Protein AF-K2CPA7-F1 (afdb_monomer_lite)

Radius of gyration: 29.97 Å; chains: 1; bounding box: 72×37×106 Å

Secondary structure (DSSP, 8-state):
--HHHHHHHHHHHHHHHHHHHHHHHHHHHHHHHHHHHTT----SHHHHHHHHS--HHHHHHHHHHHHHHHHHHHHHHHHTT-HHHHHHHHHHHHHHHHHHHHHHHHS--GGGGG-TTHHHHHHHHHHHHHHHHHHHHTT--TTHHHHHHHHHHHHHHHHHHHTT-HHHHHHHHHHHHHHHTS--SS-HHHHHHHHHHS-HHHHHHHTTGGG-HHHHHHHHHHHHHH--

pLDDT: mean 72.41, std 16.1, range [41.72, 94.88]

Sequence (228 aa):
MLRSDFFKAGIILMIIGEALLVRIRCVFAALLLLAYSHTAFSCDSSMLELLTGSSSQESVTAKLLVISSKMQVTAATAQAFNHAAAEKMHHEAMESWLYVASQITSSPPGMAADDPDFHSVIVQISRELGNIRQQIARRELDNVHDRLEMCVTRMSLLAAMINGHQRMIDFLQLELVVLNLRPVTRLFEPVRESIIASDFLSMLAGAGLQKFQPAKERVNSLKKFFVV

Structure (mmCIF, N/CA/C/O backbone):
data_AF-K2CPA7-F1
#
_entry.id   AF-K2CPA7-F1
#
loop_
_atom_site.group_PDB
_atom_site.id
_atom_site.type_symbol
_atom_site.label_atom_id
_atom_site.label_alt_id
_atom_site.label_comp_id
_atom_site.label_asym_id
_atom_site.label_entity_id
_atom_site.label_seq_id
_atom_site.pdbx_PDB_ins_code
_atom_site.Cartn_x
_atom_site.Cartn_y
_atom_site.Cartn_z
_atom_site.occupancy
_atom_site.B_iso_or_equiv
_atom_site.auth_seq_id
_atom_site.auth_comp_id
_atom_site.auth_asym_id
_atom_site.auth_atom_id
_atom_site.pdbx_PDB_model_num
ATOM 1 N N . MET A 1 1 ? -54.385 -0.109 75.397 1.00 50.78 1 MET A N 1
ATOM 2 C CA . MET A 1 1 ? -53.006 -0.648 75.383 1.00 50.78 1 MET A CA 1
ATOM 3 C C . MET A 1 1 ? -52.509 -1.021 73.969 1.00 50.78 1 MET A C 1
ATOM 5 O O . MET A 1 1 ? -51.535 -1.736 73.867 1.00 50.78 1 MET A O 1
ATOM 9 N N . LEU A 1 2 ? -53.111 -0.499 72.882 1.00 49.12 2 LEU A N 1
ATOM 10 C CA . LEU A 1 2 ? -52.788 -0.845 71.475 1.00 49.12 2 LEU A CA 1
ATOM 11 C C . LEU A 1 2 ? -52.002 0.244 70.711 1.00 49.12 2 LEU A C 1
ATOM 13 O O . LEU A 1 2 ? -51.659 0.069 69.550 1.00 49.12 2 LEU A O 1
ATOM 17 N N . ARG A 1 3 ? -51.728 1.397 71.337 1.00 51.03 3 ARG A N 1
ATOM 18 C CA . ARG A 1 3 ? -51.137 2.573 70.665 1.00 51.03 3 ARG A CA 1
ATOM 19 C C . ARG A 1 3 ? -49.600 2.591 70.687 1.00 51.03 3 ARG A C 1
ATOM 21 O O . ARG A 1 3 ? -48.997 3.333 69.924 1.00 51.03 3 ARG A O 1
ATOM 28 N N . SER A 1 4 ? -48.974 1.785 71.551 1.00 52.81 4 SER A N 1
ATOM 29 C CA . SER A 1 4 ? -47.512 1.739 71.718 1.00 52.81 4 SER A CA 1
ATOM 30 C C . SER A 1 4 ? -46.821 0.859 70.670 1.00 52.81 4 SER A C 1
ATOM 32 O O . SER A 1 4 ? -45.716 1.186 70.239 1.00 52.81 4 SER A O 1
ATOM 34 N N . ASP A 1 5 ? -47.486 -0.201 70.206 1.00 49.84 5 ASP A N 1
ATOM 35 C CA . ASP A 1 5 ? -46.875 -1.185 69.305 1.00 49.84 5 ASP A CA 1
ATOM 36 C C . ASP A 1 5 ? -46.819 -0.699 67.849 1.00 49.84 5 ASP A C 1
ATOM 38 O O . ASP A 1 5 ? -45.830 -0.935 67.156 1.00 49.84 5 ASP A O 1
ATOM 42 N N . PHE A 1 6 ? -47.801 0.096 67.407 1.00 51.88 6 PHE A N 1
ATOM 43 C CA . PHE A 1 6 ? -47.778 0.729 66.080 1.00 51.88 6 PHE A CA 1
ATOM 44 C C . PHE A 1 6 ? -46.660 1.768 65.932 1.00 51.88 6 PHE A C 1
ATOM 46 O O . PHE A 1 6 ? -46.065 1.891 64.863 1.00 51.88 6 PHE A O 1
ATOM 53 N N . PHE A 1 7 ? -46.329 2.490 67.007 1.00 54.56 7 PHE A N 1
ATOM 54 C CA . PHE A 1 7 ? -45.249 3.478 66.980 1.00 54.56 7 PHE A CA 1
ATOM 55 C C . PHE A 1 7 ? -43.871 2.804 66.911 1.00 54.56 7 PHE A C 1
ATOM 57 O O . PHE A 1 7 ? -42.998 3.240 66.162 1.00 54.56 7 PHE A O 1
ATOM 64 N N . LYS A 1 8 ? -43.695 1.678 67.620 1.00 55.72 8 LYS A N 1
ATOM 65 C CA . LYS A 1 8 ? -42.477 0.858 67.534 1.00 55.72 8 LYS A CA 1
ATOM 66 C C . LYS A 1 8 ? -42.301 0.229 66.149 1.00 55.72 8 LYS A C 1
ATOM 68 O O . LYS A 1 8 ? -41.192 0.244 65.624 1.00 55.72 8 LYS A O 1
ATOM 73 N N . ALA A 1 9 ? -43.380 -0.257 65.530 1.00 56.97 9 ALA A N 1
ATOM 74 C CA . ALA A 1 9 ? -43.333 -0.822 64.180 1.00 56.97 9 ALA A CA 1
ATOM 75 C C . ALA A 1 9 ? -42.946 0.220 63.109 1.00 56.97 9 ALA A C 1
ATOM 77 O O . ALA A 1 9 ? -42.159 -0.086 62.213 1.00 56.97 9 ALA A O 1
ATOM 78 N N . GLY A 1 10 ? -43.432 1.463 63.230 1.00 54.53 10 GLY A N 1
ATOM 79 C CA . GLY A 1 10 ? -43.103 2.553 62.301 1.00 54.53 10 GLY A CA 1
ATOM 80 C C . GLY A 1 10 ? -41.631 2.981 62.340 1.00 54.53 10 GLY A C 1
ATOM 81 O O . GLY A 1 10 ? -41.023 3.188 61.292 1.00 54.53 10 GLY A O 1
ATOM 82 N N . ILE A 1 11 ? -41.028 3.044 63.532 1.00 59.97 11 ILE A N 1
ATOM 83 C CA . ILE A 1 11 ? -39.605 3.395 63.692 1.00 59.97 11 ILE A CA 1
ATOM 84 C C . ILE A 1 11 ? -38.700 2.298 63.114 1.00 59.97 11 ILE A C 1
ATOM 86 O O . ILE A 1 11 ? -37.713 2.601 62.445 1.00 59.97 11 ILE A O 1
ATOM 90 N N . ILE A 1 12 ? -39.055 1.024 63.311 1.00 59.22 12 ILE A N 1
ATOM 91 C CA . ILE A 1 12 ? -38.294 -0.109 62.767 1.00 59.22 12 ILE A CA 1
ATOM 92 C C . ILE A 1 12 ? -38.324 -0.101 61.231 1.00 59.22 12 ILE A C 1
ATOM 94 O O . ILE A 1 12 ? -37.281 -0.289 60.605 1.00 59.22 12 ILE A O 1
ATOM 98 N N . LEU A 1 13 ? -39.476 0.187 60.611 1.00 55.12 13 LEU A N 1
ATOM 99 C CA . LEU A 1 13 ? -39.577 0.299 59.149 1.00 55.12 13 LEU A CA 1
ATOM 100 C C . LEU A 1 13 ? -38.728 1.450 58.583 1.00 55.12 13 LEU A C 1
ATOM 102 O O . LEU A 1 13 ? -38.116 1.293 57.527 1.00 55.12 13 LEU A O 1
ATOM 106 N N . MET A 1 14 ? -38.657 2.581 59.292 1.00 55.47 14 MET A N 1
ATOM 107 C CA . MET A 1 14 ? -37.871 3.742 58.864 1.00 55.47 14 MET A CA 1
ATOM 108 C C . MET A 1 14 ? -36.360 3.456 58.906 1.00 55.47 14 MET A C 1
ATOM 110 O O . MET A 1 14 ? -35.648 3.757 57.950 1.00 55.47 14 MET A O 1
ATOM 114 N N . ILE A 1 15 ? -35.885 2.783 59.961 1.00 61.44 15 ILE A N 1
ATOM 115 C CA . ILE A 1 15 ? -34.471 2.392 60.112 1.00 61.44 15 ILE A CA 1
ATOM 116 C C . ILE A 1 15 ? -34.063 1.355 59.050 1.00 61.44 15 ILE A C 1
ATOM 118 O O . ILE A 1 15 ? -32.970 1.434 58.486 1.00 61.44 15 ILE A O 1
ATOM 122 N N . ILE A 1 16 ? -34.947 0.400 58.733 1.00 63.38 16 ILE A N 1
ATOM 123 C CA . ILE A 1 16 ? -34.700 -0.598 57.679 1.00 63.38 16 ILE A CA 1
ATOM 124 C C . ILE A 1 16 ? -34.629 0.073 56.296 1.00 63.38 16 ILE A C 1
ATOM 126 O O . ILE A 1 16 ? -33.775 -0.292 55.485 1.00 63.38 16 ILE A O 1
ATOM 130 N N . GLY A 1 17 ? -35.474 1.079 56.040 1.00 61.62 17 GLY A N 1
ATOM 131 C CA . GLY A 1 17 ? -35.475 1.841 54.788 1.00 61.62 17 GLY A CA 1
ATOM 132 C C . GLY A 1 17 ? -34.169 2.602 54.534 1.00 61.62 17 GLY A C 1
ATOM 133 O O . GLY A 1 17 ? -33.614 2.521 53.435 1.00 61.62 17 GLY A O 1
ATOM 134 N N . GLU A 1 18 ? -33.626 3.283 55.547 1.00 63.47 18 GLU A N 1
ATOM 135 C CA . GLU A 1 18 ? -32.356 4.013 55.407 1.00 63.47 18 GLU A CA 1
ATOM 136 C C . GLU A 1 18 ? -31.154 3.078 55.232 1.00 63.47 18 GLU A C 1
ATOM 138 O O . GLU A 1 18 ? -30.298 3.317 54.375 1.00 63.47 18 GLU A O 1
ATOM 143 N N . ALA A 1 19 ? -31.115 1.962 55.967 1.00 65.50 19 ALA A N 1
ATOM 144 C CA . ALA A 1 19 ? -30.055 0.965 55.823 1.00 65.50 19 ALA A CA 1
ATOM 145 C C . ALA A 1 19 ? -30.034 0.330 54.418 1.00 65.50 19 ALA A C 1
ATOM 147 O O . ALA A 1 19 ? -28.959 0.045 53.878 1.00 65.50 19 ALA A O 1
ATOM 148 N N . LEU A 1 20 ? -31.206 0.137 53.801 1.00 66.69 20 LEU A N 1
ATOM 149 C CA . LEU A 1 20 ? -31.328 -0.376 52.435 1.00 66.69 20 LEU A CA 1
ATOM 150 C C . LEU A 1 20 ? -30.810 0.640 51.401 1.00 66.69 20 LEU A C 1
ATOM 152 O O . LEU A 1 20 ? -30.046 0.275 50.507 1.00 66.69 20 LEU A O 1
ATOM 156 N N . LEU A 1 21 ? -31.164 1.920 51.556 1.00 67.69 21 LEU A N 1
ATOM 157 C CA . LEU A 1 21 ? -30.726 3.002 50.664 1.00 67.69 21 LEU A CA 1
ATOM 158 C C . LEU A 1 21 ? -29.205 3.211 50.692 1.00 67.69 21 LEU A C 1
ATOM 160 O O . LEU A 1 21 ? -28.594 3.423 49.642 1.00 67.69 21 LEU A O 1
ATOM 164 N N . VAL A 1 22 ? -28.576 3.103 51.867 1.00 71.50 22 VAL A N 1
ATOM 165 C CA . VAL A 1 22 ? -27.111 3.195 52.003 1.00 71.50 22 VAL A CA 1
ATOM 166 C C . VAL A 1 22 ? -26.421 2.035 51.283 1.00 71.50 22 VAL A C 1
ATOM 168 O O . VAL A 1 22 ? -25.472 2.260 50.533 1.00 71.50 22 VAL A O 1
ATOM 171 N N . ARG A 1 23 ? -26.929 0.804 51.429 1.00 72.69 23 ARG A N 1
ATOM 172 C CA . ARG A 1 23 ? -26.365 -0.371 50.741 1.00 72.69 23 ARG A CA 1
ATOM 173 C C . ARG A 1 23 ? -26.465 -0.254 49.222 1.00 72.69 23 ARG A C 1
ATOM 175 O O . ARG A 1 23 ? -25.488 -0.546 48.539 1.00 72.69 23 ARG A O 1
ATOM 182 N N . ILE A 1 24 ? -27.593 0.230 48.698 1.00 73.44 24 ILE A N 1
ATOM 183 C CA . ILE A 1 24 ? -27.774 0.454 47.254 1.00 73.44 24 ILE A CA 1
ATOM 184 C C . ILE A 1 24 ? -26.775 1.500 46.740 1.00 73.44 24 ILE A C 1
ATOM 186 O O . ILE A 1 24 ? -26.134 1.277 45.715 1.00 73.44 24 ILE A O 1
ATOM 190 N N . ARG A 1 25 ? -26.574 2.605 47.472 1.00 72.12 25 ARG A N 1
ATOM 191 C CA . ARG A 1 25 ? -25.585 3.637 47.114 1.00 72.12 25 ARG A CA 1
ATOM 192 C C . ARG A 1 25 ? -24.152 3.106 47.121 1.00 72.12 25 ARG A C 1
ATOM 194 O O . ARG A 1 25 ? -23.403 3.408 46.197 1.00 72.12 25 ARG A O 1
ATOM 201 N N . CYS A 1 26 ? -23.780 2.293 48.109 1.00 74.12 26 CYS A N 1
ATOM 202 C CA . CYS A 1 26 ? -22.453 1.677 48.167 1.00 74.12 26 CYS A CA 1
ATOM 203 C C . CYS A 1 26 ? -22.220 0.693 47.014 1.00 74.12 26 CYS A C 1
ATOM 205 O O . CYS A 1 26 ? -21.149 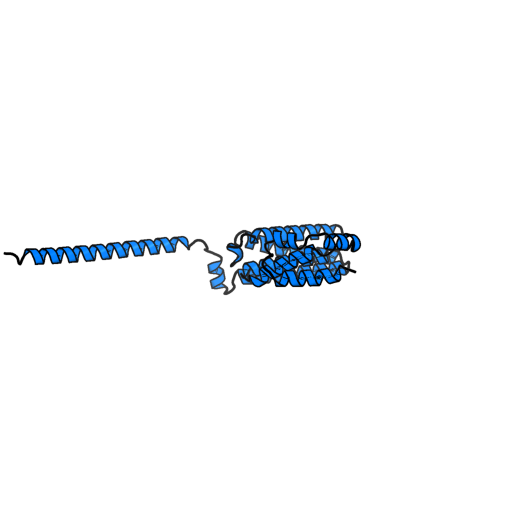0.710 46.414 1.00 74.12 26 CYS A O 1
ATOM 207 N N . VAL A 1 27 ? -23.219 -0.125 46.667 1.00 74.25 27 VAL A N 1
ATOM 208 C CA . VAL A 1 27 ? -23.130 -1.060 45.533 1.00 74.25 27 VAL A CA 1
ATOM 209 C C . VAL A 1 27 ? -23.019 -0.302 44.210 1.00 74.25 27 VAL A C 1
ATOM 211 O O . VAL A 1 27 ? -22.190 -0.653 43.376 1.00 74.25 27 VAL A O 1
ATOM 214 N N . PHE A 1 28 ? -23.787 0.776 44.035 1.00 71.69 28 PHE A N 1
ATOM 215 C CA . PHE A 1 28 ? -23.721 1.606 42.832 1.00 71.69 28 PHE A CA 1
ATOM 216 C C . PHE A 1 28 ? -22.374 2.338 42.706 1.00 71.69 28 PHE A C 1
ATOM 218 O O . PHE A 1 28 ? -21.787 2.369 41.628 1.00 71.69 28 PHE A O 1
ATOM 225 N N . ALA A 1 29 ? -21.835 2.859 43.814 1.00 72.25 29 ALA A N 1
ATOM 226 C CA . ALA A 1 29 ? -20.507 3.472 43.846 1.00 72.25 29 ALA A CA 1
ATOM 227 C C . ALA A 1 29 ? -19.388 2.455 43.553 1.00 72.25 29 ALA A C 1
ATOM 229 O O . ALA A 1 29 ? -18.463 2.761 42.803 1.00 72.25 29 ALA A O 1
ATOM 230 N N . ALA A 1 30 ? -19.490 1.233 44.086 1.00 69.00 30 ALA A N 1
ATOM 231 C CA . ALA A 1 30 ? -18.542 0.157 43.800 1.00 69.00 30 ALA A CA 1
ATOM 232 C C . ALA A 1 30 ? -18.605 -0.294 42.329 1.00 69.00 30 ALA A C 1
ATOM 234 O O . ALA A 1 30 ? -17.564 -0.489 41.706 1.00 69.00 30 ALA A O 1
ATOM 235 N N . LEU A 1 31 ? -19.806 -0.392 41.748 1.00 65.88 31 LEU A N 1
ATOM 236 C CA . LEU A 1 31 ? -19.998 -0.698 40.326 1.00 65.88 31 LEU A CA 1
ATOM 237 C C . LEU A 1 31 ? -19.423 0.394 39.414 1.00 65.88 31 LEU A C 1
ATOM 239 O O . LEU A 1 31 ? -18.792 0.068 38.414 1.00 65.88 31 LEU A O 1
ATOM 243 N N . LEU A 1 32 ? -19.576 1.673 39.774 1.00 62.41 32 LEU A N 1
ATOM 244 C CA . LEU A 1 32 ? -18.970 2.787 39.035 1.00 62.41 32 LEU A CA 1
ATOM 245 C C . LEU A 1 32 ? -17.435 2.750 39.086 1.00 62.41 32 LEU A C 1
ATOM 247 O O . LEU A 1 32 ? -16.787 2.971 38.065 1.00 62.41 32 LEU A O 1
ATOM 251 N N . LEU A 1 33 ? -16.849 2.426 40.243 1.00 62.75 33 LEU A N 1
ATOM 252 C CA . LEU A 1 33 ? -15.393 2.309 40.399 1.00 62.75 33 LEU A CA 1
ATOM 253 C C . LEU A 1 33 ? -14.812 1.118 39.618 1.00 62.75 33 LEU A C 1
ATOM 255 O O . LEU A 1 33 ? -13.734 1.236 39.033 1.00 62.75 33 LEU A O 1
ATOM 259 N N . LEU A 1 34 ? -15.535 -0.005 39.565 1.00 60.41 34 LEU A N 1
ATOM 260 C CA . LEU A 1 34 ? -15.153 -1.178 38.769 1.00 60.41 34 LEU A CA 1
ATOM 261 C C . LEU A 1 34 ? -15.313 -0.934 37.260 1.00 60.41 34 LEU A C 1
ATOM 263 O O . LEU A 1 34 ? -14.474 -1.368 36.476 1.00 60.41 34 LEU A O 1
ATOM 267 N N . ALA A 1 35 ? -16.337 -0.186 36.839 1.00 57.12 35 ALA A N 1
ATOM 268 C CA . ALA A 1 35 ? -16.507 0.193 35.436 1.00 57.12 35 ALA A CA 1
ATOM 269 C C . ALA A 1 35 ? -15.391 1.136 34.947 1.00 57.12 35 ALA A C 1
ATOM 271 O O . ALA A 1 35 ? -14.939 1.015 33.812 1.00 57.12 35 ALA A O 1
ATOM 272 N N . TYR A 1 36 ? -14.905 2.035 35.811 1.00 53.62 36 TYR A N 1
ATOM 273 C CA . TYR A 1 36 ? -13.852 2.998 35.467 1.00 53.62 36 TYR A CA 1
ATOM 274 C C . TYR A 1 36 ? -12.446 2.376 35.398 1.00 53.62 36 TYR A C 1
ATOM 276 O O . TYR A 1 36 ? -11.560 2.889 34.719 1.00 53.62 36 TYR A O 1
ATOM 284 N N . SER A 1 37 ? -12.218 1.256 36.090 1.00 52.19 37 SER A N 1
ATOM 285 C CA . SER A 1 37 ? -10.906 0.590 36.110 1.00 52.19 37 SER A CA 1
ATOM 286 C C . SER A 1 37 ? -10.640 -0.266 34.866 1.00 52.19 37 SER A C 1
ATOM 288 O O . SER A 1 37 ? -9.484 -0.572 34.580 1.00 52.19 37 SER A O 1
ATOM 290 N N . HIS A 1 38 ? -11.667 -0.577 34.069 1.00 50.19 38 HIS A N 1
ATOM 291 C CA . HIS A 1 38 ? -11.509 -1.294 32.800 1.00 50.19 38 HIS A CA 1
ATOM 292 C C . HIS A 1 38 ? -11.146 -0.401 31.601 1.00 50.19 38 HIS A C 1
ATOM 294 O O . HIS A 1 38 ? -10.849 -0.930 30.534 1.00 50.19 38 HIS A O 1
ATOM 300 N N . THR A 1 39 ? -11.098 0.928 31.757 1.00 48.69 39 THR A N 1
ATOM 301 C CA . THR A 1 39 ? -10.782 1.868 30.660 1.00 48.69 39 THR A CA 1
ATOM 302 C C . THR A 1 39 ? -9.376 2.481 30.726 1.00 48.69 39 THR A C 1
ATOM 304 O O . THR A 1 39 ? -9.057 3.353 29.925 1.00 48.69 39 THR A O 1
ATOM 307 N N . ALA A 1 40 ? -8.510 2.050 31.649 1.00 43.38 40 ALA A N 1
ATOM 308 C CA . ALA A 1 40 ? -7.213 2.693 31.905 1.00 43.38 40 ALA A CA 1
ATOM 309 C C . ALA A 1 40 ? -5.991 1.919 31.362 1.00 43.38 40 ALA A C 1
ATOM 311 O O . ALA A 1 40 ? -4.978 1.794 32.047 1.00 43.38 40 ALA A O 1
ATOM 312 N N . PHE A 1 41 ? -6.065 1.414 30.127 1.00 42.03 41 PHE A N 1
ATOM 313 C CA . PHE A 1 41 ? -4.910 0.843 29.414 1.00 42.03 41 PHE A CA 1
ATOM 314 C C . PHE A 1 41 ? -4.726 1.522 28.043 1.00 42.03 41 PHE A C 1
ATOM 316 O O . PHE A 1 41 ? -4.986 0.942 26.998 1.00 42.03 41 PHE A O 1
ATOM 323 N N . SER A 1 42 ? -4.318 2.796 28.052 1.00 41.72 42 SER A N 1
ATOM 324 C CA . SER A 1 42 ? -3.821 3.536 26.875 1.00 41.72 42 SER A CA 1
ATOM 325 C C . SER A 1 42 ? -3.121 4.817 27.355 1.00 41.72 42 SER A C 1
ATOM 327 O O . SER A 1 42 ? -3.692 5.906 27.352 1.00 41.72 42 SER A O 1
ATOM 329 N N . CYS A 1 43 ? -1.904 4.676 27.886 1.00 46.59 43 CYS A N 1
ATOM 330 C CA . CYS A 1 43 ? -1.269 5.710 28.717 1.00 46.59 43 CYS A CA 1
ATOM 331 C C . CYS A 1 43 ? -0.090 6.453 28.064 1.00 46.59 43 CYS A C 1
ATOM 333 O O . CYS A 1 43 ? 0.760 6.957 28.785 1.00 46.59 43 CYS A O 1
ATOM 335 N N . ASP A 1 44 ? -0.030 6.576 26.735 1.00 52.88 44 ASP A N 1
ATOM 336 C CA . ASP A 1 44 ? 0.993 7.439 26.108 1.00 52.88 44 ASP A CA 1
ATOM 337 C C . ASP A 1 44 ? 0.469 8.160 24.857 1.00 52.88 44 ASP A C 1
ATOM 339 O O . ASP A 1 44 ? 0.494 9.386 24.762 1.00 52.88 44 ASP A O 1
ATOM 343 N N . SER A 1 45 ? -0.154 7.414 23.942 1.00 48.53 45 SER A N 1
ATOM 344 C CA . SER A 1 45 ? -0.664 7.947 22.672 1.00 48.53 45 SER A CA 1
ATOM 345 C C . SER A 1 45 ? -1.766 8.994 22.869 1.00 48.53 45 SER A C 1
ATOM 347 O O . SER A 1 45 ? -1.685 10.077 22.303 1.00 48.53 45 SER A O 1
ATOM 349 N N . SER A 1 46 ? -2.738 8.721 23.744 1.00 52.50 46 SER A N 1
ATOM 350 C CA . SER A 1 46 ? -3.862 9.629 24.027 1.00 52.50 46 SER A CA 1
ATOM 351 C C . SER A 1 46 ? -3.419 10.944 24.685 1.00 52.50 46 SER A C 1
ATOM 353 O O . SER A 1 46 ? -4.015 11.994 24.457 1.00 52.50 46 SER A O 1
ATOM 355 N N . MET A 1 47 ? -2.365 10.903 25.510 1.00 47.22 47 MET A N 1
ATOM 356 C CA . MET A 1 47 ? -1.823 12.096 26.168 1.00 47.22 47 MET A CA 1
ATOM 357 C C . MET A 1 47 ? -1.050 12.969 25.175 1.00 47.22 47 MET A C 1
ATOM 359 O O . MET A 1 47 ? -1.196 14.188 25.190 1.00 47.22 47 MET A O 1
ATOM 363 N N . LEU A 1 48 ? -0.273 12.352 24.281 1.00 49.84 48 LEU A N 1
ATOM 364 C CA . LEU A 1 48 ? 0.407 13.053 23.193 1.00 49.84 48 LEU A CA 1
ATOM 365 C C . LEU A 1 48 ? -0.584 13.705 22.222 1.00 49.84 48 LEU A C 1
ATOM 367 O O . LEU A 1 48 ? -0.407 14.876 21.910 1.00 49.84 48 LEU A O 1
ATOM 371 N N . GLU A 1 49 ? -1.650 13.008 21.821 1.00 58.53 49 GLU A N 1
ATOM 372 C CA . GLU A 1 49 ? -2.701 13.562 20.949 1.00 58.53 49 GLU A CA 1
ATOM 373 C C . GLU A 1 49 ? -3.381 14.799 21.558 1.00 58.53 49 GLU A C 1
ATOM 375 O O . GLU A 1 49 ? -3.614 15.793 20.868 1.00 58.53 49 GLU A O 1
ATOM 380 N N . LEU A 1 50 ? -3.648 14.774 22.870 1.00 48.31 50 LEU A N 1
ATOM 381 C CA . LEU A 1 50 ? -4.185 15.922 23.609 1.00 48.31 50 LEU A CA 1
ATOM 382 C C . LEU A 1 50 ? -3.212 17.110 23.653 1.00 48.31 50 LEU A C 1
ATOM 384 O O . LEU A 1 50 ? -3.650 18.259 23.615 1.00 48.31 50 LEU A O 1
ATOM 388 N N . LEU A 1 51 ? -1.906 16.849 23.745 1.00 43.06 51 LEU A N 1
ATOM 389 C CA . LEU A 1 51 ? -0.871 17.884 23.836 1.00 43.06 51 LEU A CA 1
ATOM 390 C C . LEU A 1 51 ? -0.509 18.491 22.476 1.00 43.06 51 LEU A C 1
ATOM 392 O O . LEU A 1 51 ? -0.161 19.670 22.411 1.00 43.06 51 LEU A O 1
ATOM 396 N N . THR A 1 52 ? -0.570 17.709 21.398 1.00 56.88 52 THR A N 1
ATOM 397 C CA . THR A 1 52 ? -0.217 18.164 20.044 1.00 56.88 52 THR A CA 1
ATOM 398 C C .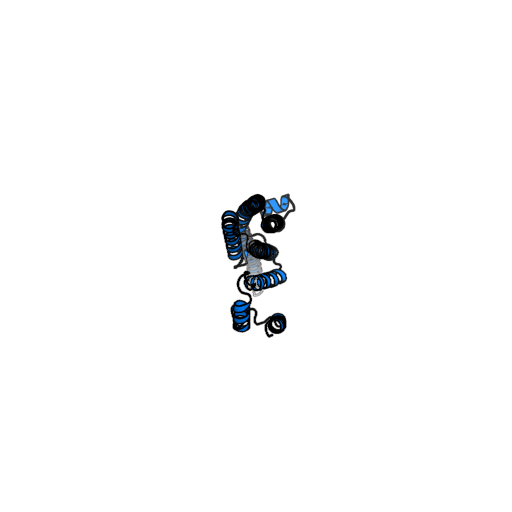 THR A 1 52 ? -1.422 18.632 19.236 1.00 56.88 52 THR A C 1
ATOM 400 O O . THR A 1 52 ? -1.237 19.305 18.222 1.00 56.88 52 THR A O 1
ATOM 403 N N . GLY A 1 53 ? -2.643 18.274 19.648 1.00 51.69 53 GLY A N 1
ATOM 404 C CA . GLY A 1 53 ? -3.867 18.535 18.890 1.00 51.69 53 GLY A CA 1
ATOM 405 C C . GLY A 1 53 ? -3.953 17.752 17.575 1.00 51.69 53 GLY A C 1
ATOM 406 O O . GLY A 1 53 ? -4.823 18.040 16.759 1.00 51.69 53 GLY A O 1
ATOM 407 N N . SER A 1 54 ? -3.055 16.786 17.355 1.00 60.81 54 SER A N 1
ATOM 408 C CA . SER A 1 54 ? -3.011 15.941 16.162 1.00 60.81 54 SER A CA 1
ATOM 409 C C . SER A 1 54 ? -3.357 14.507 16.534 1.00 60.81 54 SER A C 1
ATOM 411 O O . SER A 1 54 ? -2.757 13.931 17.439 1.00 60.81 54 SER A O 1
ATOM 413 N N . SER A 1 55 ? -4.324 13.916 15.831 1.00 73.69 55 SER A N 1
ATOM 414 C CA . SER A 1 55 ? -4.682 12.514 16.056 1.00 73.69 55 SER A CA 1
ATOM 415 C C . SER A 1 55 ? -3.645 11.576 15.425 1.00 73.69 55 SER A C 1
ATOM 417 O O . SER A 1 55 ? -3.073 11.866 14.365 1.00 73.69 55 SER A O 1
ATOM 419 N N . SER A 1 56 ? -3.419 10.408 16.033 1.00 74.88 56 SER A N 1
ATOM 420 C CA . SER A 1 56 ? -2.601 9.338 15.439 1.00 74.88 56 SER A CA 1
ATOM 421 C C . SER A 1 56 ? -3.118 8.920 14.058 1.00 74.88 56 SER A C 1
ATOM 423 O O . SER A 1 56 ? -2.320 8.644 13.160 1.00 74.88 56 SER A O 1
ATOM 425 N N . GLN A 1 57 ? -4.439 8.958 13.858 1.00 80.06 57 GLN A N 1
ATOM 426 C CA . GLN A 1 57 ? -5.109 8.692 12.581 1.00 80.06 57 GLN A CA 1
ATOM 427 C C . GLN A 1 57 ? -4.648 9.653 11.477 1.00 80.06 57 GLN A C 1
ATOM 429 O O . GLN A 1 57 ? -4.263 9.218 10.386 1.00 80.06 57 GLN A O 1
ATOM 434 N N . GLU A 1 58 ? -4.651 10.956 11.761 1.00 79.00 58 GLU A N 1
ATOM 435 C CA . GLU A 1 58 ? -4.260 11.998 10.810 1.00 79.00 58 GLU A CA 1
ATOM 436 C C . GLU A 1 58 ? -2.768 11.899 10.464 1.00 79.00 58 GLU A C 1
ATOM 438 O O . GLU A 1 58 ? -2.393 11.928 9.289 1.00 79.00 58 GLU A O 1
ATOM 443 N N . SER A 1 59 ? -1.918 11.666 11.472 1.00 82.88 59 SER A N 1
ATOM 444 C CA . SER A 1 59 ? -0.476 11.466 11.273 1.00 82.88 59 SER A CA 1
ATOM 445 C C . SER A 1 59 ? -0.173 10.264 10.373 1.00 82.88 59 SER A C 1
ATOM 447 O O . SER A 1 59 ? 0.642 10.359 9.451 1.00 82.88 59 SER A O 1
ATOM 449 N N . VAL A 1 60 ? -0.829 9.126 10.615 1.00 83.56 60 VAL A N 1
ATOM 450 C CA . VAL A 1 60 ? -0.639 7.913 9.809 1.00 83.56 60 VAL A CA 1
ATOM 451 C C . VAL A 1 60 ? -1.163 8.117 8.390 1.00 83.56 60 VAL A C 1
ATOM 453 O O . VAL A 1 60 ? -0.456 7.792 7.436 1.00 83.56 60 VAL A O 1
ATOM 456 N N . THR A 1 61 ? -2.343 8.718 8.229 1.00 81.50 61 THR A N 1
ATOM 457 C CA . THR A 1 61 ? -2.930 8.993 6.908 1.00 81.50 61 THR A CA 1
ATOM 458 C C . THR A 1 61 ? -2.023 9.902 6.070 1.00 81.50 61 THR A C 1
ATOM 460 O O . THR A 1 61 ? -1.769 9.613 4.898 1.00 81.50 61 THR A O 1
ATOM 463 N N . ALA A 1 62 ? -1.445 10.947 6.673 1.00 83.31 62 ALA A N 1
ATOM 464 C CA . ALA A 1 62 ? -0.484 11.822 6.000 1.00 83.31 62 ALA A CA 1
ATOM 465 C C . ALA A 1 62 ? 0.782 11.067 5.552 1.00 83.31 62 ALA A C 1
ATOM 467 O O . ALA A 1 62 ? 1.252 11.246 4.425 1.00 83.31 62 ALA A O 1
ATOM 468 N N . LYS A 1 63 ? 1.318 10.173 6.394 1.00 86.56 63 LYS A N 1
ATOM 469 C CA . LYS A 1 63 ? 2.475 9.336 6.030 1.00 86.56 63 LYS A CA 1
ATOM 470 C C . LYS A 1 63 ? 2.144 8.372 4.884 1.00 86.56 63 LYS A C 1
ATOM 472 O O . LYS A 1 63 ? 2.954 8.235 3.969 1.00 86.56 63 LYS A O 1
ATOM 477 N N . LEU A 1 64 ? 0.961 7.749 4.889 1.00 84.44 64 LEU A N 1
ATOM 478 C CA . LEU A 1 64 ? 0.505 6.874 3.798 1.00 84.44 64 LEU A CA 1
ATOM 479 C C . LEU A 1 64 ? 0.406 7.623 2.462 1.00 84.44 64 LEU A C 1
ATOM 481 O O . LEU A 1 64 ? 0.796 7.081 1.424 1.00 84.44 64 LEU A O 1
ATOM 485 N N . LEU A 1 65 ? -0.042 8.881 2.481 1.00 82.12 65 LEU A N 1
ATOM 486 C CA . LEU A 1 65 ? -0.077 9.729 1.289 1.00 82.12 65 LEU A CA 1
ATOM 487 C C . LEU A 1 65 ? 1.330 10.009 0.741 1.00 82.12 65 LEU A C 1
ATOM 489 O O . LEU A 1 65 ? 1.557 9.884 -0.462 1.00 82.12 65 LEU A O 1
ATOM 493 N N . VAL A 1 66 ? 2.291 10.333 1.613 1.00 82.94 66 VAL A N 1
ATOM 494 C CA . VAL A 1 66 ? 3.694 10.551 1.211 1.00 82.94 66 VAL A CA 1
ATOM 495 C C . VAL A 1 66 ? 4.288 9.291 0.580 1.00 82.94 66 VAL A C 1
ATOM 497 O O . VAL A 1 66 ? 4.927 9.374 -0.470 1.00 82.94 66 VAL A O 1
ATOM 500 N N . ILE A 1 67 ? 4.054 8.119 1.178 1.00 84.25 67 ILE A N 1
ATOM 501 C CA . ILE A 1 67 ? 4.524 6.838 0.628 1.00 84.25 67 ILE A CA 1
ATOM 502 C C . ILE A 1 67 ? 3.895 6.586 -0.748 1.00 84.25 67 ILE A C 1
ATOM 504 O O . ILE A 1 67 ? 4.603 6.245 -1.696 1.00 84.25 67 ILE A O 1
ATOM 508 N N . SER A 1 68 ? 2.588 6.823 -0.881 1.00 79.94 68 SER A N 1
ATOM 509 C CA . SER A 1 68 ? 1.860 6.671 -2.147 1.00 79.94 68 SER A CA 1
ATOM 510 C C . SER A 1 68 ? 2.404 7.592 -3.240 1.00 79.94 68 SER A C 1
ATOM 512 O O . SER A 1 68 ? 2.626 7.149 -4.365 1.00 79.94 68 SER A O 1
ATOM 514 N N . SER A 1 69 ? 2.711 8.847 -2.903 1.00 77.50 69 SER A N 1
ATOM 515 C CA . SER A 1 69 ? 3.336 9.793 -3.832 1.00 77.50 69 SER A CA 1
ATOM 516 C C . SER A 1 69 ? 4.719 9.316 -4.292 1.00 77.50 69 SER A C 1
ATOM 518 O O . SER A 1 69 ? 5.008 9.329 -5.489 1.00 77.50 69 SER A O 1
ATOM 520 N N . LYS A 1 70 ? 5.557 8.800 -3.381 1.00 81.88 70 LYS A N 1
ATOM 521 C CA . LYS A 1 70 ? 6.858 8.217 -3.755 1.00 81.88 70 LYS A CA 1
ATOM 522 C C . LYS A 1 70 ? 6.701 7.015 -4.689 1.00 81.88 70 LYS A C 1
ATOM 524 O O . LYS A 1 70 ? 7.435 6.922 -5.667 1.00 81.88 70 LYS A O 1
ATOM 529 N N . MET A 1 71 ? 5.723 6.140 -4.444 1.00 82.75 71 MET A N 1
ATOM 530 C CA . MET A 1 71 ? 5.420 5.006 -5.328 1.00 82.75 71 MET A CA 1
ATOM 531 C C . MET A 1 71 ? 4.972 5.446 -6.728 1.00 82.75 71 MET A C 1
ATOM 533 O O . MET A 1 71 ? 5.374 4.834 -7.716 1.00 82.75 71 MET A O 1
ATOM 537 N N . GLN A 1 72 ? 4.203 6.530 -6.844 1.00 79.75 72 GLN A N 1
ATOM 538 C CA . GLN A 1 72 ? 3.842 7.102 -8.146 1.00 79.75 72 GLN A CA 1
ATOM 539 C C . GLN A 1 72 ? 5.074 7.629 -8.897 1.00 79.75 72 GLN A C 1
ATOM 541 O O . GLN A 1 72 ? 5.212 7.399 -10.099 1.00 79.75 72 GLN A O 1
ATOM 546 N N . VAL A 1 73 ? 6.016 8.271 -8.195 1.00 78.31 73 VAL A N 1
ATOM 547 C CA . VAL A 1 73 ? 7.291 8.702 -8.795 1.00 78.31 73 VAL A CA 1
ATOM 548 C C . VAL A 1 73 ? 8.143 7.497 -9.213 1.00 78.31 73 VAL A C 1
ATOM 550 O O . VAL A 1 73 ? 8.738 7.516 -10.293 1.00 78.31 73 VAL A O 1
ATOM 553 N N . THR A 1 74 ? 8.167 6.420 -8.421 1.00 76.12 74 THR A N 1
ATOM 554 C CA . THR A 1 74 ? 8.789 5.145 -8.817 1.00 76.12 74 THR A CA 1
ATOM 555 C C . THR A 1 74 ? 8.190 4.626 -10.122 1.00 76.12 74 THR A C 1
ATOM 557 O O . THR A 1 74 ? 8.931 4.256 -11.029 1.00 76.12 74 THR A O 1
ATOM 560 N N . ALA A 1 75 ? 6.862 4.641 -10.256 1.00 74.44 75 ALA A N 1
ATOM 561 C CA . ALA A 1 75 ? 6.187 4.172 -11.462 1.00 74.44 75 ALA A CA 1
ATOM 562 C C . ALA A 1 75 ? 6.560 5.022 -12.691 1.00 74.44 75 ALA A C 1
ATOM 564 O O . ALA A 1 75 ? 6.926 4.472 -13.730 1.00 74.44 75 ALA A O 1
ATOM 565 N N . ALA A 1 76 ? 6.553 6.352 -12.553 1.00 76.56 76 ALA A N 1
ATOM 566 C CA . ALA A 1 76 ? 6.922 7.273 -13.629 1.00 76.56 76 ALA A CA 1
ATOM 567 C C . ALA A 1 76 ? 8.393 7.118 -14.059 1.00 76.56 76 ALA A C 1
ATOM 569 O O . ALA A 1 76 ? 8.709 7.091 -15.248 1.00 76.56 76 ALA A O 1
ATOM 570 N N . THR A 1 77 ? 9.307 6.975 -13.097 1.00 76.31 77 THR A N 1
ATOM 571 C CA . THR A 1 77 ? 10.740 6.783 -13.381 1.00 76.31 77 THR A CA 1
ATOM 572 C C . THR A 1 77 ? 11.038 5.405 -13.974 1.00 76.31 77 THR A C 1
ATOM 574 O O . THR A 1 77 ? 11.884 5.306 -14.865 1.00 76.31 77 THR A O 1
ATOM 577 N N . ALA A 1 78 ? 10.310 4.363 -13.559 1.00 75.38 78 ALA A N 1
ATOM 578 C CA . ALA A 1 78 ? 10.380 3.036 -14.166 1.00 75.38 78 ALA A CA 1
ATOM 579 C C . ALA A 1 78 ? 9.878 3.048 -15.621 1.00 75.38 78 ALA A C 1
ATOM 581 O O . ALA A 1 78 ? 10.549 2.512 -16.501 1.00 75.38 78 ALA A O 1
ATOM 582 N N . GLN A 1 79 ? 8.758 3.719 -15.907 1.00 79.81 79 GLN A N 1
ATOM 583 C CA . GLN A 1 79 ? 8.255 3.892 -17.279 1.00 79.81 79 GLN A CA 1
ATOM 584 C C . GLN A 1 79 ? 9.222 4.680 -18.171 1.00 79.81 79 GLN A C 1
ATOM 586 O O . GLN A 1 79 ? 9.329 4.404 -19.363 1.00 79.81 79 GLN A O 1
ATOM 591 N N . ALA A 1 80 ? 9.967 5.626 -17.596 1.00 80.25 80 ALA A N 1
ATOM 592 C CA . ALA A 1 80 ? 11.033 6.349 -18.285 1.00 80.25 80 ALA A CA 1
ATOM 593 C C . ALA A 1 80 ? 12.343 5.540 -18.426 1.00 80.25 80 ALA A C 1
ATOM 595 O O . ALA A 1 80 ? 13.363 6.106 -18.817 1.00 80.25 80 ALA A O 1
ATOM 596 N N . PHE A 1 81 ? 12.344 4.244 -18.078 1.00 78.38 81 PHE A N 1
ATOM 597 C CA . PHE A 1 81 ? 13.512 3.349 -18.078 1.00 78.38 81 PHE A CA 1
ATOM 598 C C . PHE A 1 81 ? 14.695 3.853 -17.229 1.00 78.38 81 PHE A C 1
ATOM 600 O O . PHE A 1 81 ? 15.843 3.435 -17.404 1.00 78.38 81 PHE A O 1
ATOM 607 N N . ASN A 1 82 ? 14.431 4.732 -16.259 1.00 82.62 82 ASN A N 1
ATOM 608 C CA . ASN A 1 82 ? 15.440 5.235 -15.336 1.00 82.62 82 ASN A CA 1
ATOM 609 C C . ASN A 1 82 ? 15.523 4.329 -14.101 1.00 82.62 82 ASN A C 1
ATOM 611 O O . ASN A 1 82 ? 15.005 4.644 -13.029 1.00 82.62 82 ASN A O 1
ATOM 615 N N . HIS A 1 83 ? 16.186 3.185 -14.270 1.00 83.50 83 HIS A N 1
ATOM 616 C CA . HIS A 1 83 ? 16.282 2.139 -13.248 1.00 83.50 83 HIS A CA 1
ATOM 617 C C . HIS A 1 83 ? 16.867 2.634 -11.921 1.00 83.50 83 HIS A C 1
ATOM 619 O O . HIS A 1 83 ? 16.333 2.312 -10.866 1.00 83.50 83 HIS A O 1
ATOM 625 N N . ALA A 1 84 ? 17.935 3.437 -11.963 1.00 86.19 84 ALA A N 1
ATOM 626 C CA . ALA A 1 84 ? 18.593 3.928 -10.753 1.00 86.19 84 ALA A CA 1
ATOM 627 C C . ALA A 1 84 ? 17.685 4.880 -9.957 1.00 86.19 84 ALA A C 1
ATOM 629 O O . ALA A 1 84 ? 17.631 4.810 -8.729 1.00 86.19 84 ALA A O 1
ATOM 630 N N . ALA A 1 85 ? 16.940 5.748 -10.651 1.00 85.62 85 ALA A N 1
ATOM 631 C CA . ALA A 1 85 ? 15.966 6.617 -10.000 1.00 85.62 85 ALA A CA 1
ATOM 632 C C . ALA A 1 85 ? 14.781 5.817 -9.440 1.00 85.62 85 ALA A C 1
ATOM 634 O O . ALA A 1 85 ? 14.389 6.051 -8.299 1.00 85.62 85 ALA A O 1
ATOM 635 N N . ALA A 1 86 ? 14.257 4.847 -10.197 1.00 84.88 86 ALA A N 1
ATOM 636 C CA . ALA A 1 86 ? 13.168 3.985 -9.741 1.00 84.88 86 ALA A CA 1
ATOM 637 C C . ALA A 1 86 ? 13.568 3.168 -8.501 1.00 84.88 86 ALA A C 1
ATOM 639 O O . ALA A 1 86 ? 12.817 3.110 -7.530 1.00 84.88 86 ALA A O 1
ATOM 640 N N . GLU A 1 87 ? 14.771 2.591 -8.490 1.00 89.62 87 GLU A N 1
ATOM 641 C CA . GLU A 1 87 ? 15.302 1.852 -7.341 1.00 89.62 87 GLU A CA 1
ATOM 642 C C . GLU A 1 87 ? 15.441 2.745 -6.108 1.00 89.62 87 GLU A C 1
ATOM 644 O O . GLU A 1 87 ? 14.966 2.381 -5.031 1.00 89.62 87 GLU A O 1
ATOM 649 N N . LYS A 1 88 ? 16.021 3.941 -6.274 1.00 91.62 88 LYS A N 1
ATOM 650 C CA . LYS A 1 88 ? 16.159 4.915 -5.188 1.00 91.62 88 LYS A CA 1
ATOM 651 C C . LYS A 1 88 ? 14.797 5.305 -4.606 1.00 91.62 88 LYS A C 1
ATOM 653 O O . LYS A 1 88 ? 14.604 5.223 -3.396 1.00 91.62 88 LYS A O 1
ATOM 658 N N . MET A 1 89 ? 13.847 5.698 -5.454 1.00 88.69 89 MET A N 1
ATOM 659 C CA . MET A 1 89 ? 12.523 6.142 -5.001 1.00 88.69 89 MET A CA 1
ATOM 660 C C . MET A 1 89 ? 11.734 5.010 -4.338 1.00 88.69 89 MET A C 1
ATOM 662 O O . MET A 1 89 ? 11.091 5.224 -3.307 1.00 88.69 89 MET A O 1
ATOM 666 N N . HIS A 1 90 ? 11.826 3.787 -4.873 1.00 92.38 90 HIS A N 1
ATOM 667 C CA . HIS A 1 90 ? 11.196 2.615 -4.265 1.00 92.38 90 HIS A CA 1
ATOM 668 C C . HIS A 1 90 ? 11.802 2.280 -2.903 1.00 92.38 90 HIS A C 1
ATOM 670 O O . HIS A 1 90 ? 11.074 1.953 -1.968 1.00 92.38 90 HIS A O 1
ATOM 676 N N . HIS A 1 91 ? 13.124 2.398 -2.766 1.00 93.44 91 HIS A N 1
ATOM 677 C CA . HIS A 1 91 ? 13.809 2.199 -1.493 1.00 93.44 91 HIS A CA 1
ATOM 678 C C . HIS A 1 91 ? 13.311 3.180 -0.423 1.00 93.44 91 HIS A C 1
ATOM 680 O O . HIS A 1 91 ? 12.904 2.755 0.657 1.00 93.44 91 HIS A O 1
ATOM 686 N N . GLU A 1 92 ? 13.234 4.472 -0.751 1.00 92.38 92 GLU A N 1
ATOM 687 C CA . GLU A 1 92 ? 12.718 5.495 0.167 1.00 92.38 92 GLU A CA 1
ATOM 688 C C . GLU A 1 92 ? 11.246 5.262 0.557 1.00 92.38 92 GLU A C 1
ATOM 690 O O . GLU A 1 92 ? 10.840 5.546 1.692 1.00 92.38 92 GLU A O 1
ATOM 695 N N . ALA A 1 93 ? 10.427 4.760 -0.376 1.00 90.00 93 ALA A N 1
ATOM 696 C CA . ALA A 1 93 ? 9.045 4.376 -0.097 1.00 90.00 93 ALA A CA 1
ATOM 697 C C . ALA A 1 93 ? 8.980 3.186 0.876 1.00 90.00 93 ALA A C 1
ATOM 699 O O . ALA A 1 93 ? 8.197 3.216 1.826 1.00 90.00 93 ALA A O 1
ATOM 700 N N . MET A 1 94 ? 9.836 2.174 0.692 1.00 93.88 94 MET A N 1
ATOM 701 C CA . MET A 1 94 ? 9.917 1.010 1.580 1.00 93.88 94 MET A CA 1
ATOM 702 C C . MET A 1 94 ? 10.376 1.368 2.995 1.00 93.88 94 MET A C 1
ATOM 704 O O . MET A 1 94 ? 9.789 0.870 3.952 1.00 93.88 94 MET A O 1
ATOM 708 N N . GLU A 1 95 ? 11.388 2.224 3.153 1.00 92.62 95 GLU A N 1
ATOM 709 C CA . GLU A 1 95 ? 11.832 2.671 4.483 1.00 92.62 95 GLU A CA 1
ATOM 710 C C . GLU A 1 95 ? 10.711 3.402 5.228 1.00 92.62 95 GLU A C 1
ATOM 712 O O . GLU A 1 95 ? 10.421 3.112 6.391 1.00 92.62 95 GLU A O 1
ATOM 717 N N . SER A 1 96 ? 10.020 4.297 4.518 1.00 90.94 96 SER A N 1
ATOM 718 C CA . SER A 1 96 ? 8.871 5.030 5.054 1.00 90.94 96 SER A CA 1
ATOM 719 C C . SER A 1 96 ? 7.737 4.070 5.450 1.00 90.94 96 SER A C 1
ATOM 721 O O . SER A 1 96 ? 7.130 4.225 6.511 1.00 90.94 96 SER A O 1
ATOM 723 N N . TRP A 1 97 ? 7.483 3.042 4.631 1.00 94.81 97 TRP A N 1
ATOM 724 C CA . TRP A 1 97 ? 6.495 2.004 4.921 1.00 94.81 97 TRP A CA 1
ATOM 725 C C . TRP A 1 97 ? 6.856 1.171 6.150 1.00 94.81 97 TRP A C 1
ATOM 727 O O . TRP A 1 97 ? 5.995 0.977 6.999 1.00 94.81 97 TRP A O 1
ATOM 737 N N . LEU A 1 98 ? 8.101 0.707 6.288 1.00 92.56 98 LEU A N 1
ATOM 738 C CA . LEU A 1 98 ? 8.526 -0.099 7.441 1.00 92.56 98 LEU A CA 1
ATOM 739 C C . LEU A 1 98 ? 8.293 0.639 8.762 1.00 92.56 98 LEU A C 1
ATOM 741 O O . LEU A 1 98 ? 7.792 0.051 9.723 1.00 92.56 98 LEU A O 1
ATOM 745 N N . TYR A 1 99 ? 8.592 1.939 8.784 1.00 89.56 99 TYR A N 1
ATOM 746 C CA . TYR A 1 99 ? 8.320 2.784 9.939 1.00 89.56 99 TYR A CA 1
ATOM 747 C C . TYR A 1 99 ? 6.819 2.840 10.258 1.00 89.56 99 TYR A C 1
ATOM 749 O O . TYR A 1 99 ? 6.424 2.537 11.383 1.00 89.56 99 TYR A O 1
ATOM 757 N N . VAL A 1 100 ? 5.968 3.145 9.272 1.00 90.25 100 VAL A N 1
ATOM 758 C CA . VAL A 1 100 ? 4.507 3.205 9.468 1.00 90.25 100 VAL A CA 1
ATOM 759 C C . VAL A 1 100 ? 3.934 1.850 9.876 1.00 90.25 100 VAL A C 1
ATOM 761 O O . VAL A 1 100 ? 3.211 1.775 10.866 1.00 90.25 100 VAL A O 1
ATOM 764 N N . ALA A 1 101 ? 4.288 0.780 9.164 1.00 91.88 101 ALA A N 1
ATOM 765 C CA . ALA A 1 101 ? 3.815 -0.575 9.416 1.00 91.88 101 ALA A CA 1
ATOM 766 C C . ALA A 1 101 ? 4.126 -1.019 10.850 1.00 91.88 101 ALA A C 1
ATOM 768 O O . ALA A 1 101 ? 3.255 -1.577 11.515 1.00 91.88 101 ALA A O 1
ATOM 769 N N . SER A 1 102 ? 5.326 -0.718 11.361 1.00 89.75 102 SER A N 1
ATOM 770 C CA . SER A 1 102 ? 5.693 -1.040 12.746 1.00 89.75 102 SER A CA 1
ATOM 771 C C . SER A 1 102 ? 4.805 -0.335 13.785 1.00 89.75 102 SER A C 1
ATOM 773 O O . SER A 1 102 ? 4.415 -0.951 14.779 1.00 89.75 102 SER A O 1
ATOM 775 N N . GLN A 1 103 ? 4.422 0.922 13.522 1.00 88.19 103 GLN A N 1
ATOM 776 C CA . GLN A 1 103 ? 3.548 1.706 14.401 1.00 88.19 103 GLN A CA 1
ATOM 777 C C . GLN A 1 103 ? 2.138 1.124 14.436 1.00 88.19 103 GLN A C 1
ATOM 779 O O . GLN A 1 103 ? 1.610 0.826 15.503 1.00 88.19 103 GLN A O 1
ATOM 784 N N . ILE A 1 104 ? 1.547 0.910 13.263 1.00 89.56 104 ILE A N 1
ATOM 785 C CA . ILE A 1 104 ? 0.132 0.541 13.158 1.00 89.56 104 ILE A CA 1
ATOM 786 C C . ILE A 1 104 ? -0.132 -0.946 13.411 1.00 89.56 104 ILE A C 1
ATOM 788 O O . ILE A 1 104 ? -1.252 -1.314 13.733 1.00 89.56 104 ILE A O 1
ATOM 792 N N . THR A 1 105 ? 0.879 -1.814 13.280 1.00 88.69 105 THR A N 1
ATOM 793 C CA . THR A 1 105 ? 0.720 -3.255 13.556 1.00 88.69 105 THR A CA 1
ATOM 794 C C . THR A 1 105 ? 0.495 -3.516 15.043 1.00 88.69 105 THR A C 1
ATOM 796 O O . THR A 1 105 ? -0.293 -4.389 15.403 1.00 88.69 105 THR A O 1
ATOM 799 N N . SER A 1 106 ? 1.213 -2.781 15.896 1.00 82.38 106 SER A N 1
ATOM 800 C CA . SER A 1 106 ? 1.182 -2.948 17.353 1.00 82.38 106 SER A CA 1
ATOM 801 C C . SER A 1 106 ? 0.077 -2.131 18.018 1.00 82.38 106 SER A C 1
ATOM 803 O O . SER A 1 106 ? -0.482 -2.571 19.018 1.00 82.38 106 SER A O 1
ATOM 805 N N . SER A 1 107 ? -0.255 -0.972 17.447 1.00 83.69 107 SER A N 1
ATOM 806 C CA . SER A 1 107 ? -1.334 -0.103 17.908 1.00 83.69 107 SER A CA 1
ATOM 807 C C . SER A 1 107 ? -2.117 0.425 16.700 1.00 83.69 107 SER A C 1
ATOM 809 O O . SER A 1 107 ? -1.784 1.491 16.170 1.00 83.69 107 SER A O 1
ATOM 811 N N . PRO A 1 108 ? -3.109 -0.337 16.195 1.00 86.12 108 PRO A N 1
ATOM 812 C CA . PRO A 1 108 ? -3.955 0.110 15.095 1.00 86.12 108 PRO A CA 1
ATOM 813 C C . PRO A 1 108 ? -4.679 1.416 15.460 1.00 86.12 108 PRO A C 1
ATOM 815 O O . PRO A 1 108 ? -5.384 1.458 16.469 1.00 86.12 108 PRO A O 1
ATOM 818 N N . PRO A 1 109 ? -4.520 2.497 14.678 1.00 85.38 109 PRO A N 1
ATOM 819 C CA . PRO A 1 109 ? -5.158 3.767 14.988 1.00 85.38 109 PRO A CA 1
ATOM 820 C C . PRO A 1 109 ? -6.627 3.770 14.553 1.00 85.38 109 PRO A C 1
ATOM 822 O O . PRO A 1 109 ? -6.984 3.270 13.485 1.00 85.38 109 PRO A O 1
ATOM 825 N N . GLY A 1 110 ? -7.474 4.423 15.343 1.00 84.88 110 GLY A N 1
ATOM 826 C CA . GLY A 1 110 ? -8.872 4.658 14.991 1.00 84.88 110 GLY A CA 1
ATOM 827 C C . GLY A 1 110 ? -9.715 3.404 14.835 1.00 84.88 110 GLY A C 1
ATOM 828 O O . GLY A 1 110 ? -9.605 2.476 15.627 1.00 84.88 110 GLY A O 1
ATOM 829 N N . MET A 1 111 ? -10.578 3.401 13.819 1.00 83.62 111 MET A N 1
ATOM 830 C CA . MET A 1 111 ? -11.556 2.326 13.599 1.00 83.62 111 MET A CA 1
ATOM 831 C C . MET A 1 111 ? -10.910 1.019 13.116 1.00 83.62 111 MET A C 1
ATOM 833 O O . MET A 1 111 ? -11.561 -0.019 13.098 1.00 83.62 111 MET A O 1
ATOM 837 N N . ALA A 1 112 ? -9.622 1.053 12.761 1.00 85.06 112 ALA A N 1
ATOM 838 C CA . ALA A 1 112 ? -8.876 -0.120 12.328 1.00 85.06 112 ALA A CA 1
ATOM 839 C C . ALA A 1 112 ? -8.613 -1.141 13.447 1.00 85.06 112 ALA A C 1
ATOM 841 O O . ALA A 1 112 ? -8.309 -2.290 13.143 1.00 85.06 112 ALA A O 1
ATOM 842 N N . ALA A 1 113 ? -8.706 -0.746 14.723 1.00 82.06 113 ALA A N 1
ATOM 843 C CA . ALA A 1 113 ? -8.491 -1.659 15.848 1.00 82.06 113 ALA A CA 1
ATOM 844 C C . ALA A 1 113 ? -9.521 -2.798 15.905 1.00 82.06 113 ALA A C 1
ATOM 846 O O . ALA A 1 113 ? -9.190 -3.896 16.349 1.00 82.06 113 ALA A O 1
ATOM 847 N N . ASP A 1 114 ? -10.732 -2.541 15.410 1.00 83.19 114 ASP A N 1
ATOM 848 C CA . ASP A 1 114 ? -11.842 -3.493 15.416 1.00 83.19 114 ASP A CA 1
ATOM 849 C C . ASP A 1 114 ? -12.010 -4.226 14.072 1.00 83.19 114 ASP A C 1
ATOM 851 O O . ASP A 1 114 ? -12.862 -5.108 13.949 1.00 83.19 114 ASP A O 1
ATOM 855 N N . ASP A 1 115 ? -11.217 -3.873 13.054 1.00 86.38 115 ASP A N 1
ATOM 856 C CA . ASP A 1 115 ? -11.321 -4.454 11.718 1.00 86.38 115 ASP A CA 1
ATOM 857 C C . ASP A 1 115 ? -10.460 -5.733 11.608 1.00 86.38 115 ASP A C 1
ATOM 859 O O . ASP A 1 115 ? -9.228 -5.665 11.701 1.00 86.38 115 ASP A O 1
ATOM 863 N N . PRO A 1 116 ? -11.072 -6.916 11.394 1.00 87.00 116 PRO A N 1
ATOM 864 C CA . PRO A 1 116 ? -10.354 -8.191 11.378 1.00 87.00 116 PRO A CA 1
ATOM 865 C C . PRO A 1 116 ? -9.411 -8.343 10.178 1.00 87.00 116 PRO A C 1
ATOM 867 O O . PRO A 1 116 ? -8.461 -9.129 10.238 1.00 87.00 116 PRO A O 1
ATOM 870 N N . ASP A 1 117 ? -9.643 -7.599 9.095 1.00 89.12 117 ASP A N 1
ATOM 871 C CA . ASP A 1 117 ? -8.850 -7.693 7.874 1.00 89.12 117 ASP A CA 1
ATOM 872 C C . ASP A 1 117 ? -7.650 -6.735 7.890 1.00 89.12 117 ASP A C 1
ATOM 874 O O . ASP A 1 117 ? -6.747 -6.869 7.056 1.00 89.12 117 ASP A O 1
ATOM 878 N N . PHE A 1 118 ? -7.579 -5.809 8.852 1.00 91.19 118 PHE A N 1
ATOM 879 C CA . PHE A 1 118 ? -6.572 -4.745 8.908 1.00 91.19 118 PHE A CA 1
ATOM 880 C C . PHE A 1 118 ? -5.130 -5.260 8.845 1.00 91.19 118 PHE A C 1
ATOM 882 O O . PHE A 1 118 ? -4.348 -4.863 7.972 1.00 91.19 118 PHE A O 1
ATOM 889 N N . HIS A 1 119 ? -4.771 -6.209 9.714 1.00 92.25 119 HIS A N 1
ATOM 890 C CA . HIS A 1 119 ? -3.429 -6.803 9.716 1.00 92.25 119 HIS A CA 1
ATOM 891 C C . HIS A 1 119 ? -3.119 -7.535 8.411 1.00 92.25 119 HIS A C 1
ATOM 893 O O . HIS A 1 119 ? -1.979 -7.503 7.939 1.00 92.25 119 HIS A O 1
ATOM 899 N N . SER A 1 120 ? -4.123 -8.162 7.795 1.00 93.00 120 SER A N 1
ATOM 900 C CA . SER A 1 120 ? -3.943 -8.851 6.517 1.00 93.00 120 SER A CA 1
ATOM 901 C C . SER A 1 120 ? -3.548 -7.869 5.406 1.00 93.00 120 SER A C 1
ATOM 903 O O . SER A 1 120 ? -2.644 -8.165 4.619 1.00 93.00 120 SER A O 1
ATOM 905 N N . VAL A 1 121 ? -4.136 -6.666 5.389 1.00 93.44 121 VAL A N 1
ATOM 906 C CA . VAL A 1 121 ? -3.823 -5.610 4.415 1.00 93.44 121 VAL A CA 1
ATOM 907 C C . VAL A 1 121 ? -2.386 -5.111 4.595 1.00 93.44 121 VAL A C 1
ATOM 909 O O . VAL A 1 121 ? -1.656 -4.996 3.608 1.00 93.44 121 VAL A O 1
ATOM 912 N N . ILE A 1 122 ? -1.925 -4.909 5.835 1.00 94.50 122 ILE A N 1
ATOM 913 C CA . ILE A 1 122 ? -0.530 -4.520 6.133 1.00 94.50 122 ILE A CA 1
ATOM 914 C C . ILE A 1 122 ? 0.463 -5.556 5.585 1.00 94.50 122 ILE A C 1
ATOM 916 O O . ILE A 1 122 ? 1.469 -5.209 4.951 1.00 94.50 122 ILE A O 1
ATOM 920 N N . VAL A 1 123 ? 0.185 -6.843 5.807 1.00 94.06 123 VAL A N 1
ATOM 921 C CA . VAL A 1 123 ? 1.033 -7.938 5.315 1.00 94.06 123 VAL A CA 1
ATOM 922 C C . VAL A 1 123 ? 1.059 -7.962 3.787 1.00 94.06 123 VAL A C 1
ATOM 924 O O . VAL A 1 123 ? 2.132 -8.107 3.194 1.00 94.06 123 VAL A O 1
ATOM 927 N N . GLN A 1 124 ? -0.094 -7.781 3.137 1.00 93.94 124 GLN A N 1
ATOM 928 C CA . GLN A 1 124 ? -0.184 -7.741 1.677 1.00 93.94 124 GLN A CA 1
ATOM 929 C C . GLN A 1 124 ? 0.632 -6.588 1.083 1.00 93.94 124 GLN A C 1
ATOM 931 O O . GLN A 1 124 ? 1.438 -6.834 0.187 1.00 93.94 124 GLN A O 1
ATOM 936 N N . ILE A 1 125 ? 0.503 -5.370 1.623 1.00 94.38 125 ILE A N 1
ATOM 937 C CA . ILE A 1 125 ? 1.287 -4.203 1.180 1.00 94.38 125 ILE A CA 1
ATOM 938 C C . ILE A 1 125 ? 2.788 -4.488 1.314 1.00 94.38 125 ILE A C 1
ATOM 940 O O . ILE A 1 125 ? 3.556 -4.307 0.369 1.00 94.38 125 ILE A O 1
ATOM 944 N N . SER A 1 126 ? 3.210 -5.008 2.470 1.00 94.88 126 SER A N 1
ATOM 945 C CA . SER A 1 126 ? 4.620 -5.327 2.732 1.00 94.88 126 SER A CA 1
ATOM 946 C C . SER A 1 126 ? 5.177 -6.340 1.728 1.00 94.88 126 SER A C 1
ATOM 948 O O . SER A 1 126 ? 6.289 -6.181 1.214 1.00 94.88 126 SER A O 1
ATOM 950 N N . ARG A 1 127 ? 4.389 -7.372 1.410 1.00 94.25 127 ARG A N 1
ATOM 951 C CA . ARG A 1 127 ? 4.753 -8.398 0.428 1.00 94.25 127 ARG A CA 1
ATOM 952 C C . ARG A 1 127 ? 4.876 -7.816 -0.977 1.00 94.25 127 ARG A C 1
ATOM 954 O O . ARG A 1 127 ? 5.821 -8.143 -1.695 1.00 94.25 127 ARG A O 1
ATOM 961 N N . GLU A 1 128 ? 3.945 -6.956 -1.374 1.00 91.81 128 GLU A N 1
ATOM 962 C CA . GLU A 1 128 ? 3.953 -6.334 -2.697 1.00 91.81 128 GLU A CA 1
ATOM 963 C C . GLU A 1 128 ? 5.147 -5.416 -2.897 1.00 91.81 128 GLU A C 1
ATOM 965 O O . GLU A 1 128 ? 5.858 -5.578 -3.891 1.00 91.81 128 GLU A O 1
ATOM 970 N N . LEU A 1 129 ? 5.431 -4.547 -1.926 1.00 93.75 129 LEU A N 1
ATOM 971 C CA . LEU A 1 129 ? 6.611 -3.683 -1.938 1.00 93.75 129 LEU A CA 1
ATOM 972 C C . LEU A 1 129 ? 7.910 -4.489 -2.063 1.00 93.75 129 LEU A C 1
ATOM 974 O O . LEU A 1 129 ? 8.780 -4.141 -2.867 1.00 93.75 129 LEU A O 1
ATOM 978 N N . GLY A 1 130 ? 8.029 -5.594 -1.320 1.00 93.44 130 GLY A N 1
ATOM 979 C CA . GLY A 1 130 ? 9.174 -6.502 -1.414 1.00 93.44 130 GLY A CA 1
ATOM 980 C C . GLY A 1 130 ? 9.307 -7.154 -2.793 1.00 93.44 130 GLY A C 1
ATOM 981 O O . GLY A 1 130 ? 10.394 -7.181 -3.371 1.00 93.44 130 GLY A O 1
ATOM 982 N N . ASN A 1 131 ? 8.196 -7.619 -3.363 1.00 92.81 131 ASN A N 1
ATOM 983 C CA . ASN A 1 131 ? 8.181 -8.213 -4.698 1.00 92.81 131 ASN A CA 1
ATOM 984 C C . ASN A 1 131 ? 8.515 -7.184 -5.795 1.00 92.81 131 ASN A C 1
ATOM 986 O O . ASN A 1 131 ? 9.199 -7.520 -6.757 1.00 92.81 131 ASN A O 1
ATOM 990 N N . ILE A 1 132 ? 8.025 -5.943 -5.687 1.00 91.56 132 ILE A N 1
ATOM 991 C CA . ILE A 1 132 ? 8.331 -4.858 -6.640 1.00 91.56 132 ILE A CA 1
ATOM 992 C C . ILE A 1 132 ? 9.819 -4.507 -6.575 1.00 91.56 132 ILE A C 1
ATOM 994 O O . ILE A 1 132 ? 10.470 -4.384 -7.609 1.00 91.56 132 ILE A O 1
ATOM 998 N N . ARG A 1 133 ? 10.399 -4.454 -5.369 1.00 93.38 133 ARG A N 1
ATOM 999 C CA . ARG A 1 133 ? 11.843 -4.251 -5.196 1.00 93.38 133 ARG A CA 1
ATOM 1000 C C . ARG A 1 133 ? 12.657 -5.310 -5.938 1.00 93.38 133 ARG A C 1
ATOM 1002 O O . ARG A 1 133 ? 13.632 -4.968 -6.599 1.00 93.38 133 ARG A O 1
ATOM 1009 N N . GLN A 1 134 ? 12.276 -6.584 -5.828 1.00 92.25 134 GLN A N 1
ATOM 1010 C CA . GLN A 1 134 ? 12.978 -7.666 -6.527 1.00 92.25 134 GLN A CA 1
ATOM 1011 C C . GLN A 1 134 ? 12.900 -7.514 -8.051 1.00 92.25 134 GLN A C 1
ATOM 1013 O O . GLN A 1 134 ? 13.908 -7.718 -8.721 1.00 92.25 134 GLN A O 1
ATOM 1018 N N . GLN A 1 135 ? 11.744 -7.122 -8.591 1.00 89.81 135 GLN A N 1
ATOM 1019 C CA . GLN A 1 135 ? 11.582 -6.861 -10.025 1.00 89.81 135 GLN A CA 1
ATOM 1020 C C . GLN A 1 135 ? 12.443 -5.688 -10.505 1.00 89.81 135 GLN A C 1
ATOM 1022 O O . GLN A 1 135 ? 13.185 -5.834 -11.476 1.00 89.81 135 GLN A O 1
ATOM 1027 N N . ILE A 1 136 ? 12.419 -4.558 -9.787 1.00 88.88 136 ILE A N 1
ATOM 1028 C CA . ILE A 1 136 ? 13.251 -3.388 -10.109 1.00 88.88 136 ILE A CA 1
ATOM 1029 C C . ILE A 1 136 ? 14.737 -3.773 -10.101 1.00 88.88 136 ILE A C 1
ATOM 1031 O O . ILE A 1 136 ? 15.450 -3.466 -11.056 1.00 88.88 136 ILE A O 1
ATOM 1035 N N . ALA A 1 137 ? 15.188 -4.518 -9.086 1.00 88.56 137 ALA A N 1
ATOM 1036 C CA . ALA A 1 137 ? 16.572 -4.988 -8.986 1.00 88.56 137 ALA A CA 1
ATOM 1037 C C . ALA A 1 137 ? 16.972 -5.933 -10.137 1.00 88.56 137 ALA A C 1
ATOM 1039 O O . ALA A 1 137 ? 18.108 -5.897 -10.610 1.00 88.56 137 ALA A O 1
ATOM 1040 N N . ARG A 1 138 ? 16.033 -6.754 -10.626 1.00 90.62 138 ARG A N 1
ATOM 1041 C CA . ARG A 1 138 ? 16.214 -7.618 -11.809 1.00 90.62 138 ARG A CA 1
ATOM 1042 C C . ARG A 1 138 ? 16.074 -6.872 -13.137 1.00 90.62 138 ARG A C 1
ATOM 1044 O O . ARG A 1 138 ? 16.280 -7.474 -14.184 1.00 90.62 138 ARG A O 1
ATOM 1051 N N . ARG A 1 139 ? 15.764 -5.569 -13.101 1.00 86.50 139 ARG A N 1
ATOM 1052 C CA . ARG A 1 139 ? 15.461 -4.722 -14.270 1.00 86.50 139 ARG A CA 1
ATOM 1053 C C . ARG A 1 139 ? 14.241 -5.196 -15.066 1.00 86.50 139 ARG A C 1
ATOM 1055 O O . ARG A 1 139 ? 14.072 -4.823 -16.223 1.00 86.50 139 ARG A O 1
ATOM 1062 N N . GLU A 1 140 ? 13.370 -5.968 -14.428 1.00 86.31 140 GLU A N 1
ATOM 1063 C CA . GLU A 1 140 ? 12.088 -6.419 -14.965 1.00 86.31 140 GLU A CA 1
ATOM 1064 C C . GLU A 1 140 ? 11.051 -5.318 -14.706 1.00 86.31 140 GLU A C 1
ATOM 1066 O O . GLU A 1 140 ? 10.296 -5.378 -13.740 1.00 86.31 140 GLU A O 1
ATOM 1071 N N . LEU A 1 141 ? 11.073 -4.258 -15.521 1.00 79.75 141 LEU A N 1
ATOM 1072 C CA . LEU A 1 141 ? 10.158 -3.118 -15.354 1.00 79.75 141 LEU A CA 1
ATOM 1073 C C . LEU A 1 141 ? 8.801 -3.312 -16.030 1.00 79.75 141 LEU A C 1
ATOM 1075 O O . LEU A 1 141 ? 7.877 -2.534 -15.776 1.00 79.75 141 LEU A O 1
ATOM 1079 N N . ASP A 1 142 ? 8.671 -4.349 -16.856 1.00 73.75 142 ASP A N 1
ATOM 1080 C CA . ASP A 1 142 ? 7.390 -4.761 -17.412 1.00 73.75 142 ASP A CA 1
ATOM 1081 C C . ASP A 1 142 ? 6.403 -4.952 -16.255 1.00 73.75 142 ASP A C 1
ATOM 1083 O O . ASP A 1 142 ? 6.712 -5.679 -15.320 1.00 73.75 142 ASP A O 1
ATOM 1087 N N . ASN A 1 143 ? 5.242 -4.290 -16.311 1.00 79.44 143 ASN A N 1
ATOM 1088 C CA . ASN A 1 143 ? 4.169 -4.300 -15.305 1.00 79.44 143 ASN A CA 1
ATOM 1089 C C . ASN A 1 143 ? 4.457 -3.676 -13.921 1.00 79.44 143 ASN A C 1
ATOM 1091 O O . ASN A 1 143 ? 3.550 -3.654 -13.087 1.00 79.44 143 ASN A O 1
ATOM 1095 N N . VAL A 1 144 ? 5.638 -3.093 -13.666 1.00 83.00 144 VAL A N 1
ATOM 1096 C CA . VAL A 1 144 ? 5.928 -2.457 -12.360 1.00 83.00 144 VAL A CA 1
ATOM 1097 C C . VAL A 1 144 ? 4.918 -1.357 -12.025 1.00 83.00 144 VAL A C 1
ATOM 1099 O O . VAL A 1 144 ? 4.503 -1.241 -10.874 1.00 83.00 144 VAL A O 1
ATOM 1102 N N . HIS A 1 145 ? 4.472 -0.594 -13.027 1.00 81.56 145 HIS A N 1
ATOM 1103 C CA . HIS A 1 145 ? 3.431 0.419 -12.856 1.00 81.56 145 HIS A CA 1
ATOM 1104 C C . HIS A 1 145 ? 2.117 -0.178 -12.325 1.00 81.56 145 HIS A C 1
ATOM 1106 O O . HIS A 1 145 ? 1.608 0.296 -11.316 1.00 81.56 145 HIS A O 1
ATOM 1112 N N . ASP A 1 146 ? 1.594 -1.235 -12.955 1.00 81.62 146 ASP A N 1
ATOM 1113 C CA . ASP A 1 146 ? 0.330 -1.866 -12.540 1.00 81.62 146 ASP A CA 1
ATOM 1114 C C . ASP A 1 146 ? 0.427 -2.445 -11.122 1.00 81.62 146 ASP A C 1
ATOM 1116 O O . ASP A 1 146 ? -0.503 -2.354 -10.319 1.00 81.62 146 ASP A O 1
ATOM 1120 N N . ARG A 1 147 ? 1.590 -3.007 -10.772 1.00 86.31 147 ARG A N 1
ATOM 1121 C CA . ARG A 1 147 ? 1.833 -3.531 -9.422 1.00 86.31 147 ARG A CA 1
ATOM 1122 C C . ARG A 1 147 ? 1.928 -2.420 -8.378 1.00 86.31 147 ARG A C 1
ATOM 1124 O O . ARG A 1 147 ? 1.468 -2.607 -7.253 1.00 86.31 147 ARG A O 1
ATOM 1131 N N . LEU A 1 148 ? 2.509 -1.274 -8.734 1.00 84.69 148 LEU A N 1
ATOM 1132 C CA . LEU A 1 148 ? 2.523 -0.091 -7.873 1.00 84.69 148 LEU A CA 1
ATOM 1133 C C . LEU A 1 148 ? 1.119 0.504 -7.717 1.00 84.69 148 LEU A C 1
ATOM 1135 O O . LEU A 1 148 ? 0.775 0.897 -6.608 1.00 84.69 148 LEU A O 1
ATOM 1139 N N . GLU A 1 149 ? 0.294 0.502 -8.767 1.00 82.44 149 GLU A N 1
ATOM 1140 C CA . GLU A 1 149 ? -1.117 0.919 -8.714 1.00 82.44 149 GLU A CA 1
ATOM 1141 C C . GLU A 1 149 ? -1.896 0.070 -7.698 1.00 82.44 149 GLU A C 1
ATOM 1143 O O . GLU A 1 149 ? -2.482 0.615 -6.766 1.00 82.44 149 GLU A O 1
ATOM 1148 N N . MET A 1 150 ? -1.784 -1.262 -7.770 1.00 86.06 150 MET A N 1
ATOM 1149 C CA . MET A 1 150 ? -2.374 -2.166 -6.771 1.00 86.06 150 MET A CA 1
ATOM 1150 C C . MET A 1 150 ? -1.894 -1.883 -5.339 1.00 86.06 150 MET A C 1
ATOM 1152 O O . MET A 1 150 ? -2.685 -1.919 -4.391 1.00 86.06 150 MET A O 1
ATOM 1156 N N . CYS A 1 151 ? -0.599 -1.610 -5.170 1.00 89.62 151 CYS A N 1
ATOM 1157 C CA . CYS A 1 151 ? -0.023 -1.319 -3.861 1.00 89.62 151 CYS A CA 1
ATOM 1158 C C . CYS A 1 151 ? -0.544 0.017 -3.301 1.00 89.62 151 CYS A C 1
ATOM 1160 O O . CYS A 1 151 ? -0.873 0.100 -2.116 1.00 89.62 151 CYS A O 1
ATOM 1162 N N . VAL A 1 152 ? -0.666 1.049 -4.146 1.00 86.31 152 VAL A N 1
ATOM 1163 C CA . VAL A 1 152 ? -1.259 2.348 -3.788 1.00 86.31 152 VAL A CA 1
ATOM 1164 C C . VAL A 1 152 ? -2.720 2.168 -3.380 1.00 86.31 152 VAL A C 1
ATOM 1166 O O . VAL A 1 152 ? -3.100 2.635 -2.307 1.00 86.31 152 VAL A O 1
ATOM 1169 N N . THR A 1 153 ? -3.522 1.430 -4.154 1.00 84.25 153 THR A N 1
ATOM 1170 C CA . THR A 1 153 ? -4.934 1.173 -3.824 1.00 84.25 153 THR A CA 1
ATOM 1171 C C . THR A 1 153 ? -5.080 0.463 -2.474 1.00 84.25 153 THR A C 1
ATOM 1173 O O . THR A 1 153 ? -5.956 0.818 -1.684 1.00 84.25 153 THR A O 1
ATOM 1176 N N . ARG A 1 154 ? -4.186 -0.479 -2.131 1.00 91.81 154 ARG A N 1
ATOM 1177 C CA . ARG A 1 154 ? -4.172 -1.091 -0.787 1.00 91.81 154 ARG A CA 1
ATOM 1178 C C . ARG A 1 154 ? -3.799 -0.107 0.321 1.00 91.81 154 ARG A C 1
ATOM 1180 O O . ARG A 1 154 ? -4.372 -0.186 1.403 1.00 91.81 154 ARG A O 1
ATOM 1187 N N . MET A 1 155 ? -2.876 0.824 0.081 1.00 90.19 155 MET A N 1
ATOM 1188 C CA . MET A 1 155 ? -2.578 1.879 1.060 1.00 90.19 155 MET A CA 1
ATOM 1189 C C . MET A 1 155 ? -3.766 2.825 1.254 1.00 90.19 155 MET A C 1
ATOM 1191 O O . MET A 1 155 ? -4.052 3.223 2.383 1.00 90.19 155 MET A O 1
ATOM 1195 N N . SER A 1 156 ? -4.498 3.140 0.184 1.00 85.75 156 SER A N 1
ATOM 1196 C CA . SER A 1 156 ? -5.755 3.887 0.276 1.00 85.75 156 SER A CA 1
ATOM 1197 C C . SER A 1 156 ? -6.821 3.112 1.052 1.00 85.75 156 SER A C 1
ATOM 1199 O O . SER A 1 156 ? -7.535 3.712 1.854 1.00 85.75 156 SER A O 1
ATOM 1201 N N . LEU A 1 157 ? -6.900 1.787 0.873 1.00 89.25 157 LEU A N 1
ATOM 1202 C CA . LEU A 1 157 ? -7.813 0.924 1.629 1.00 89.25 157 LEU A CA 1
ATOM 1203 C C . LEU A 1 157 ? -7.475 0.968 3.119 1.00 89.25 157 LEU A C 1
ATOM 1205 O O . LEU A 1 157 ? -8.351 1.215 3.940 1.00 89.25 157 LEU A O 1
ATOM 1209 N N . LEU A 1 158 ? -6.193 0.831 3.453 1.00 92.38 158 LEU A N 1
ATOM 1210 C CA . LEU A 1 158 ? -5.703 0.925 4.824 1.00 92.38 158 LEU A CA 1
ATOM 1211 C C . LEU A 1 158 ? -6.064 2.271 5.472 1.00 92.38 158 LEU A C 1
ATOM 1213 O O . LEU A 1 158 ? -6.532 2.308 6.607 1.00 92.38 158 LEU A O 1
ATOM 1217 N N . ALA A 1 159 ? -5.907 3.379 4.741 1.00 88.38 159 ALA A N 1
ATOM 1218 C CA . ALA A 1 159 ? -6.327 4.696 5.213 1.00 88.38 159 ALA A CA 1
ATOM 1219 C C . ALA A 1 159 ? -7.851 4.773 5.418 1.00 88.38 159 ALA A C 1
ATOM 1221 O O . ALA A 1 159 ? -8.308 5.320 6.42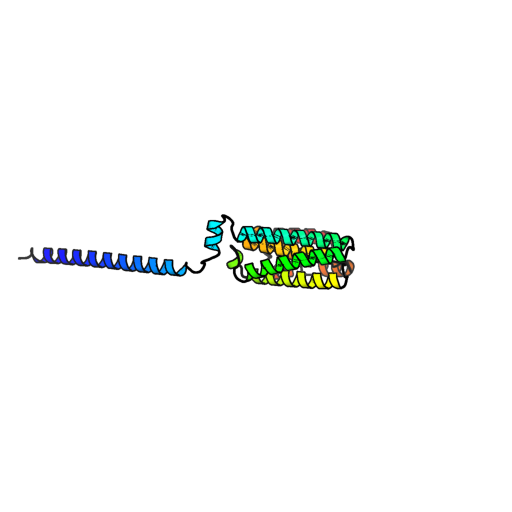0 1.00 88.38 159 ALA A O 1
ATOM 1222 N N . ALA A 1 160 ? -8.649 4.206 4.510 1.00 86.44 160 ALA A N 1
ATOM 1223 C CA . ALA A 1 160 ? -10.103 4.171 4.648 1.00 86.44 160 ALA A CA 1
ATOM 1224 C C . ALA A 1 160 ? -10.556 3.364 5.880 1.00 86.44 160 ALA A C 1
ATOM 1226 O O . ALA A 1 160 ? -11.484 3.799 6.562 1.00 86.44 160 ALA A O 1
ATOM 1227 N N . MET A 1 161 ? -9.873 2.257 6.197 1.00 90.69 161 MET A N 1
ATOM 1228 C CA . MET A 1 161 ? -10.111 1.441 7.399 1.00 90.69 161 MET A CA 1
ATOM 1229 C C . MET A 1 161 ? -9.814 2.225 8.682 1.00 90.69 161 MET A C 1
ATOM 1231 O O . MET A 1 161 ? -10.661 2.298 9.568 1.00 90.69 161 MET A O 1
ATOM 1235 N N . ILE A 1 162 ? -8.661 2.904 8.751 1.00 89.50 162 ILE A N 1
ATOM 1236 C CA . ILE A 1 162 ? -8.270 3.743 9.903 1.00 89.50 162 ILE A CA 1
ATOM 1237 C C . ILE A 1 162 ? -9.317 4.827 10.192 1.00 89.50 162 ILE A C 1
ATOM 1239 O O . ILE A 1 162 ? -9.663 5.070 11.350 1.00 89.50 162 ILE A O 1
ATOM 1243 N N . ASN A 1 163 ? -9.846 5.449 9.135 1.00 85.88 163 ASN A N 1
ATOM 1244 C CA . ASN A 1 163 ? -10.834 6.525 9.228 1.00 85.88 163 ASN A CA 1
ATOM 1245 C C . ASN A 1 163 ? -12.293 6.021 9.322 1.00 85.88 163 ASN A C 1
ATOM 1247 O O . ASN A 1 163 ? -13.212 6.831 9.413 1.00 85.88 163 ASN A O 1
ATOM 1251 N N . GLY A 1 164 ? -12.543 4.706 9.275 1.00 85.12 164 GLY A N 1
ATOM 1252 C CA . GLY A 1 164 ? -13.899 4.140 9.347 1.00 85.12 164 GLY A CA 1
ATOM 1253 C C . GLY A 1 164 ? -14.800 4.477 8.150 1.00 85.12 164 GLY A C 1
ATOM 1254 O O . GLY A 1 164 ? -16.026 4.518 8.270 1.00 85.12 164 GLY A O 1
ATOM 1255 N N . HIS A 1 165 ? -14.224 4.753 6.978 1.00 88.06 165 HIS A N 1
ATOM 1256 C CA . HIS A 1 165 ? -14.970 5.164 5.787 1.00 88.06 165 HIS A CA 1
ATOM 1257 C C . HIS A 1 165 ? -15.535 3.962 5.012 1.00 88.06 165 HIS A C 1
ATOM 1259 O O . HIS A 1 165 ? -15.076 3.658 3.911 1.00 88.06 165 HIS A O 1
ATOM 1265 N N . GLN A 1 166 ? -16.579 3.312 5.537 1.00 85.81 166 GLN A N 1
ATOM 1266 C CA . GLN A 1 166 ? -17.092 2.038 5.000 1.00 85.81 166 GLN A CA 1
ATOM 1267 C C . GLN A 1 166 ? -17.364 2.035 3.485 1.00 85.81 166 GLN A C 1
ATOM 1269 O O . GLN A 1 166 ? -16.942 1.128 2.780 1.00 85.81 166 GLN A O 1
ATOM 1274 N N . ARG A 1 167 ? -18.002 3.081 2.940 1.00 77.56 167 ARG A N 1
ATOM 1275 C CA . ARG A 1 167 ? -18.273 3.157 1.487 1.00 77.56 167 ARG A CA 1
ATOM 1276 C C . ARG A 1 167 ? -16.999 3.173 0.641 1.00 77.56 167 ARG A C 1
ATOM 1278 O O . ARG A 1 167 ? -17.002 2.677 -0.480 1.00 77.56 167 ARG A O 1
ATOM 1285 N N . MET A 1 168 ? -15.943 3.798 1.157 1.00 79.69 168 MET A N 1
ATOM 1286 C CA . MET A 1 168 ? -14.648 3.856 0.488 1.00 79.69 168 MET A CA 1
ATOM 1287 C C . MET A 1 168 ? -13.926 2.513 0.601 1.00 79.69 168 MET A C 1
ATOM 1289 O O . MET A 1 168 ? -13.337 2.071 -0.376 1.00 79.69 168 MET A O 1
ATOM 1293 N N . ILE A 1 169 ? -14.032 1.838 1.750 1.00 83.56 169 ILE A N 1
ATOM 1294 C CA . ILE A 1 169 ? -13.529 0.470 1.944 1.00 83.56 169 ILE A CA 1
ATOM 1295 C C . ILE A 1 169 ? -14.140 -0.461 0.889 1.00 83.56 169 ILE A C 1
ATOM 1297 O O . ILE A 1 169 ? -13.398 -1.079 0.127 1.00 83.56 169 ILE A O 1
ATOM 1301 N N . ASP A 1 170 ? -15.471 -0.477 0.762 1.00 76.25 170 ASP A N 1
ATOM 1302 C CA . ASP A 1 170 ? -16.179 -1.322 -0.209 1.00 76.25 170 ASP A CA 1
ATOM 1303 C C . ASP A 1 170 ? -15.756 -1.009 -1.661 1.00 76.25 170 ASP A C 1
ATOM 1305 O O . ASP A 1 170 ? -15.533 -1.909 -2.476 1.00 76.25 170 ASP A O 1
ATOM 1309 N N . PHE A 1 171 ? -15.626 0.281 -1.998 1.00 78.88 171 PHE A N 1
ATOM 1310 C CA . PHE A 1 171 ? -15.179 0.722 -3.321 1.00 78.88 171 PHE A CA 1
ATOM 1311 C C . PHE A 1 171 ? -13.751 0.257 -3.630 1.00 78.88 171 PHE A C 1
ATOM 1313 O O . PHE A 1 171 ? -13.509 -0.293 -4.702 1.00 78.88 171 PHE A O 1
ATOM 1320 N N . LEU A 1 172 ? -12.818 0.447 -2.697 1.00 80.56 172 LEU A N 1
ATOM 1321 C CA . LEU A 1 172 ? -11.409 0.100 -2.881 1.00 80.56 172 LEU A CA 1
ATOM 1322 C C . LEU A 1 172 ? -11.198 -1.415 -2.923 1.00 80.56 172 LEU A C 1
ATOM 1324 O O . LEU A 1 172 ? -10.367 -1.901 -3.686 1.00 80.56 172 LEU A O 1
ATOM 1328 N N . GLN A 1 173 ? -11.978 -2.185 -2.162 1.00 83.44 173 GLN A N 1
ATOM 1329 C CA . GLN A 1 173 ? -11.992 -3.644 -2.277 1.00 83.44 173 GLN A CA 1
ATOM 1330 C C . GLN A 1 173 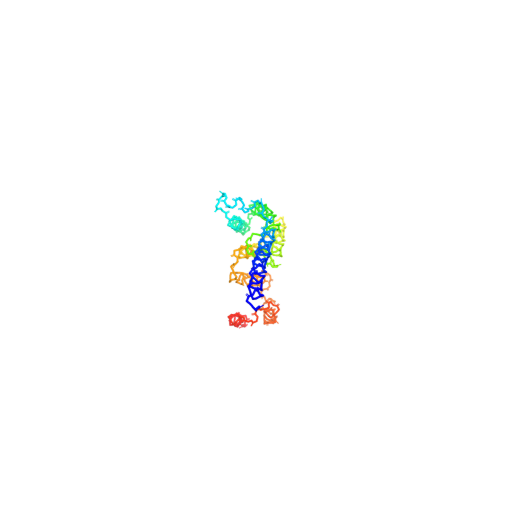? -12.436 -4.088 -3.676 1.00 83.44 173 GLN A C 1
ATOM 1332 O O . GLN A 1 173 ? -11.788 -4.942 -4.285 1.00 83.44 173 GLN A O 1
ATOM 1337 N N . LEU A 1 174 ? -13.493 -3.479 -4.224 1.00 76.69 174 LEU A N 1
ATOM 1338 C CA . LEU A 1 174 ? -13.920 -3.739 -5.599 1.00 76.69 174 LEU A CA 1
ATOM 1339 C C . LEU A 1 174 ? -12.843 -3.331 -6.613 1.00 76.69 174 LEU A C 1
ATOM 1341 O O . LEU A 1 174 ? -12.573 -4.081 -7.550 1.00 76.69 174 LEU A O 1
ATOM 1345 N N . GLU A 1 175 ? -12.226 -2.165 -6.434 1.00 76.56 175 GLU A N 1
ATOM 1346 C CA . GLU A 1 175 ? -11.149 -1.686 -7.301 1.00 76.56 175 GLU A CA 1
ATOM 1347 C C . GLU A 1 175 ? -9.971 -2.664 -7.315 1.00 76.56 175 GLU A C 1
ATOM 1349 O O . GLU A 1 175 ? -9.503 -3.038 -8.388 1.00 76.56 175 GLU A O 1
ATOM 1354 N N . LEU A 1 176 ? -9.559 -3.179 -6.153 1.00 83.44 176 LEU A N 1
ATOM 1355 C CA . LEU A 1 176 ? -8.524 -4.210 -6.062 1.00 83.44 176 LEU A CA 1
ATOM 1356 C C . LEU A 1 176 ? -8.913 -5.489 -6.806 1.00 83.44 176 LEU A C 1
ATOM 1358 O O . LEU A 1 176 ? -8.068 -6.079 -7.481 1.00 83.44 176 LEU A O 1
ATOM 1362 N N . VAL A 1 177 ? -10.172 -5.928 -6.724 1.00 79.25 177 VAL A N 1
ATOM 1363 C CA . VAL A 1 177 ? -10.649 -7.081 -7.507 1.00 79.25 177 VAL A CA 1
ATOM 1364 C C . VAL A 1 177 ? -10.516 -6.802 -9.004 1.00 79.25 177 VAL A C 1
ATOM 1366 O O . VAL A 1 177 ? -9.991 -7.639 -9.731 1.00 79.25 177 VAL A O 1
ATOM 1369 N N . VAL A 1 178 ? -10.926 -5.619 -9.465 1.00 74.69 178 VAL A N 1
ATOM 1370 C CA . VAL A 1 178 ? -10.833 -5.232 -10.882 1.00 74.69 178 VAL A CA 1
ATOM 1371 C C . VAL A 1 178 ? -9.379 -5.135 -11.350 1.00 74.69 178 VAL A C 1
ATOM 1373 O O . VAL A 1 178 ? -9.055 -5.640 -12.424 1.00 74.69 178 VAL A O 1
ATOM 1376 N N . LEU A 1 179 ? -8.490 -4.540 -10.552 1.00 76.12 179 LEU A N 1
ATOM 1377 C CA . LEU A 1 179 ? -7.067 -4.424 -10.878 1.00 76.12 179 LEU A CA 1
ATOM 1378 C C . LEU A 1 179 ? -6.392 -5.797 -10.994 1.00 76.12 179 LEU A C 1
ATOM 1380 O O . LEU A 1 179 ? -5.608 -6.009 -11.915 1.00 76.12 179 LEU A O 1
ATOM 1384 N N . ASN A 1 180 ? -6.755 -6.757 -10.137 1.00 74.69 180 ASN A N 1
ATOM 1385 C CA . ASN A 1 180 ? -6.249 -8.133 -10.222 1.00 74.69 180 ASN A CA 1
ATOM 1386 C C . ASN A 1 180 ? -6.721 -8.885 -11.479 1.00 74.69 180 ASN A C 1
ATOM 1388 O O . ASN A 1 180 ? -6.116 -9.888 -11.855 1.00 74.69 180 ASN A O 1
ATOM 1392 N N . LEU A 1 181 ? -7.793 -8.423 -12.128 1.00 71.62 181 LEU A N 1
ATOM 1393 C CA . LEU A 1 181 ? -8.292 -8.987 -13.383 1.00 71.62 181 LEU A CA 1
ATOM 1394 C C . LEU A 1 181 ? -7.651 -8.341 -14.619 1.00 71.62 181 LEU A C 1
ATOM 1396 O O . LEU A 1 181 ? -7.905 -8.800 -15.735 1.00 71.62 181 LEU A O 1
ATOM 1400 N N . ARG A 1 182 ? -6.845 -7.278 -14.457 1.00 66.75 182 ARG A N 1
ATOM 1401 C CA . ARG A 1 182 ? -6.193 -6.609 -15.587 1.00 66.75 182 ARG A CA 1
ATOM 1402 C C . ARG A 1 182 ? -5.227 -7.613 -16.246 1.00 66.75 182 ARG A C 1
ATOM 1404 O O . ARG A 1 182 ? -4.370 -8.166 -15.554 1.00 66.75 182 ARG A O 1
ATOM 1411 N N . PRO A 1 183 ? -5.349 -7.884 -17.559 1.00 56.38 183 PRO A N 1
ATOM 1412 C CA . PRO A 1 183 ? -4.426 -8.775 -18.247 1.00 56.38 183 PRO A CA 1
ATOM 1413 C C . PRO A 1 183 ? -3.010 -8.217 -18.124 1.00 56.38 183 PRO A C 1
ATOM 1415 O O . PRO A 1 183 ? -2.705 -7.158 -18.670 1.00 56.38 183 PRO A O 1
ATOM 1418 N N . VAL A 1 184 ? -2.136 -8.944 -17.421 1.00 56.06 184 VAL A N 1
ATOM 1419 C CA . VAL A 1 184 ? -0.689 -8.735 -17.530 1.00 56.06 184 VAL A CA 1
ATOM 1420 C C . VAL A 1 184 ? -0.365 -8.871 -19.013 1.00 56.06 184 VAL A C 1
ATOM 1422 O O . VAL A 1 184 ? -0.831 -9.817 -19.638 1.00 56.06 184 VAL A O 1
ATOM 1425 N N . THR A 1 185 ? 0.374 -7.919 -19.577 1.00 47.12 185 THR A N 1
ATOM 1426 C CA . THR A 1 185 ? 0.493 -7.559 -21.008 1.00 47.12 185 THR A CA 1
ATOM 1427 C C . THR A 1 185 ? 0.979 -8.652 -21.978 1.00 47.12 185 THR A C 1
ATOM 1429 O O . THR A 1 185 ? 1.422 -8.362 -23.086 1.00 47.12 185 THR A O 1
ATOM 1432 N N . ARG A 1 186 ? 0.901 -9.930 -21.618 1.00 43.41 186 ARG A N 1
ATOM 1433 C CA . ARG A 1 186 ? 1.030 -11.057 -22.530 1.00 43.41 186 ARG A CA 1
ATOM 1434 C C . ARG A 1 186 ? -0.288 -11.818 -22.551 1.00 43.41 186 ARG A C 1
ATOM 1436 O O . ARG A 1 186 ? -0.628 -12.484 -21.582 1.00 43.41 186 ARG A O 1
ATOM 1443 N N . LEU A 1 187 ? -0.919 -11.782 -23.728 1.00 42.88 187 LEU A N 1
ATOM 1444 C CA . LEU A 1 187 ? -2.025 -12.629 -24.179 1.00 42.88 187 LEU A CA 1
ATOM 1445 C C . LEU A 1 187 ? -3.430 -12.054 -23.890 1.00 42.88 187 LEU A C 1
ATOM 1447 O O . LEU A 1 187 ? -4.139 -12.493 -22.990 1.00 42.88 187 LEU A O 1
ATOM 1451 N N . PHE A 1 188 ? -3.856 -11.085 -24.705 1.00 45.28 188 PHE A N 1
ATOM 1452 C CA . PHE A 1 188 ? -5.239 -10.586 -24.704 1.00 45.28 188 PHE A CA 1
ATOM 1453 C C . PHE A 1 188 ? -6.233 -11.683 -25.151 1.00 45.28 188 PHE A C 1
ATOM 1455 O O . PHE A 1 188 ? -7.345 -11.769 -24.639 1.00 45.28 188 PHE A O 1
ATOM 1462 N N . GLU A 1 189 ? -5.801 -12.598 -26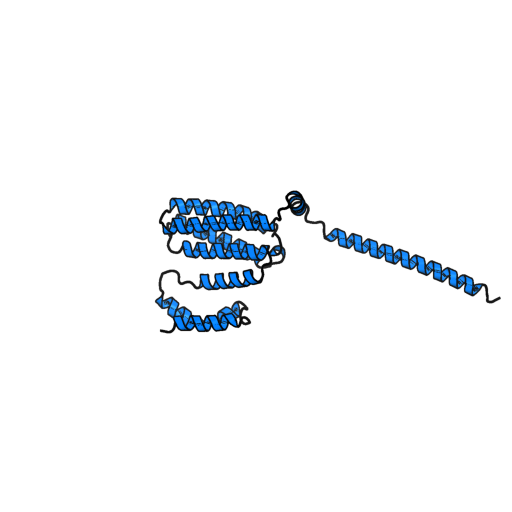.018 1.00 44.88 189 GLU A N 1
ATOM 1463 C CA . GLU A 1 189 ? -6.631 -13.643 -26.629 1.00 44.88 189 GLU A CA 1
ATOM 1464 C C . GLU A 1 189 ? -7.076 -14.758 -25.653 1.00 44.88 189 GLU A C 1
ATOM 1466 O O . GLU A 1 189 ? -8.276 -14.996 -25.542 1.00 44.88 189 GLU A O 1
ATOM 1471 N N . PRO A 1 190 ? -6.195 -15.392 -24.858 1.00 49.28 190 PRO A N 1
ATOM 1472 C CA . PRO A 1 190 ? -6.580 -16.365 -23.832 1.00 49.28 190 PRO A CA 1
ATOM 1473 C C . PRO A 1 190 ? -7.294 -15.722 -22.642 1.00 49.28 190 PRO A C 1
ATOM 1475 O O . PRO A 1 190 ? -8.114 -16.369 -21.995 1.00 49.28 190 PRO A O 1
ATOM 1478 N N . VAL A 1 191 ? -7.002 -14.452 -22.331 1.00 47.47 191 VAL A N 1
ATOM 1479 C CA . VAL A 1 191 ? -7.696 -13.727 -21.257 1.00 47.47 191 VAL A CA 1
ATOM 1480 C C . VAL A 1 191 ? -9.113 -13.371 -21.686 1.00 47.47 191 VAL A C 1
ATOM 1482 O O . VAL A 1 191 ? -10.026 -13.491 -20.878 1.00 47.47 191 VAL A O 1
ATOM 1485 N N . ARG A 1 192 ? -9.339 -13.030 -22.958 1.00 45.31 192 ARG A N 1
ATOM 1486 C CA . ARG A 1 192 ? -10.684 -12.874 -23.512 1.00 45.31 192 ARG A CA 1
ATOM 1487 C C . ARG A 1 192 ? -11.497 -14.160 -23.363 1.00 45.31 192 ARG A C 1
ATOM 1489 O O . ARG A 1 192 ? -12.609 -14.107 -22.844 1.00 45.31 192 ARG A O 1
ATOM 1496 N N . GLU A 1 193 ? -10.938 -15.305 -23.746 1.00 50.56 193 GLU A N 1
ATOM 1497 C CA . GLU A 1 193 ? -11.606 -16.601 -23.577 1.00 50.56 193 GLU A CA 1
ATOM 1498 C C . GLU A 1 193 ? -11.822 -16.956 -22.100 1.00 50.56 193 GLU A C 1
ATOM 1500 O O . GLU A 1 193 ? -12.906 -17.400 -21.736 1.00 50.56 193 GLU A O 1
ATOM 1505 N N . SER A 1 194 ? -10.851 -16.676 -21.226 1.00 51.22 194 SER A N 1
ATOM 1506 C CA . SER A 1 194 ? -10.953 -16.908 -19.779 1.00 51.22 194 SER A CA 1
ATOM 1507 C C . SER A 1 194 ? -11.963 -15.982 -19.091 1.00 51.22 194 SER A C 1
ATOM 1509 O O . SER A 1 194 ? -12.695 -16.426 -18.216 1.00 51.22 194 SER A O 1
ATOM 1511 N N . ILE A 1 195 ? -12.085 -14.714 -19.498 1.00 52.47 195 ILE A N 1
ATOM 1512 C CA . ILE A 1 195 ? -13.091 -13.758 -18.991 1.00 52.47 195 ILE A CA 1
ATOM 1513 C C . ILE A 1 195 ? -14.497 -14.138 -19.471 1.00 52.47 195 ILE A C 1
ATOM 1515 O O . ILE A 1 195 ? -15.467 -13.996 -18.728 1.00 52.47 195 ILE A O 1
ATOM 1519 N N . ILE A 1 196 ? -14.620 -14.642 -20.702 1.00 56.25 196 ILE A N 1
ATOM 1520 C CA . ILE A 1 196 ? -15.887 -15.166 -21.231 1.00 56.25 196 ILE A CA 1
ATOM 1521 C C . ILE A 1 196 ? -16.267 -16.479 -20.525 1.00 56.25 196 ILE A C 1
ATOM 1523 O O . ILE A 1 196 ? -17.445 -16.689 -20.231 1.00 56.25 196 ILE A O 1
ATOM 1527 N N . ALA A 1 197 ? -15.286 -17.340 -20.238 1.00 57.72 197 ALA A N 1
ATOM 1528 C CA . ALA A 1 197 ? -15.477 -18.647 -19.609 1.00 57.72 197 ALA A CA 1
ATOM 1529 C C . ALA A 1 197 ? -15.579 -18.598 -18.075 1.00 57.72 197 ALA A C 1
ATOM 1531 O O . ALA A 1 197 ? -16.121 -19.524 -17.471 1.00 57.72 197 ALA A O 1
ATOM 1532 N N . SER A 1 198 ? -15.067 -17.551 -17.426 1.00 59.00 198 SER A N 1
ATOM 1533 C CA . SER A 1 198 ? -15.143 -17.411 -15.975 1.00 59.00 198 SER A CA 1
ATOM 1534 C C . SER A 1 198 ? -16.550 -17.006 -15.567 1.00 59.00 198 SER A C 1
ATOM 1536 O O . SER A 1 198 ? -17.118 -16.006 -16.018 1.00 59.00 198 SER A O 1
ATOM 1538 N N . ASP A 1 199 ? -17.130 -17.805 -14.675 1.00 65.62 199 ASP A N 1
ATOM 1539 C CA . ASP A 1 199 ? -18.416 -17.498 -14.077 1.00 65.62 199 ASP A CA 1
ATOM 1540 C C . ASP A 1 199 ? -18.247 -16.364 -13.059 1.00 65.62 199 ASP A C 1
ATOM 1542 O O . ASP A 1 199 ? -18.131 -16.554 -11.847 1.00 65.62 199 ASP A O 1
ATOM 1546 N N . PHE A 1 200 ? -18.193 -15.147 -13.594 1.00 60.81 200 PHE A N 1
ATOM 1547 C CA . PHE A 1 200 ? -18.024 -13.897 -12.863 1.00 60.81 200 PHE A CA 1
ATOM 1548 C C . PHE A 1 200 ? -19.050 -13.744 -11.726 1.00 60.81 200 PHE A C 1
ATOM 1550 O O . PHE A 1 200 ? -18.767 -13.123 -10.703 1.00 60.81 200 PHE A O 1
ATOM 1557 N N . LEU A 1 201 ? -20.238 -14.343 -11.879 1.00 58.03 201 LEU A N 1
ATOM 1558 C CA . LEU A 1 201 ? -21.279 -14.353 -10.852 1.00 58.03 201 LEU A CA 1
ATOM 1559 C C . LEU A 1 201 ? -20.900 -15.260 -9.679 1.00 58.03 201 LEU A C 1
ATOM 1561 O O . LEU A 1 201 ? -21.105 -14.867 -8.533 1.00 58.03 201 LEU A O 1
ATOM 1565 N N . SER A 1 202 ? -20.284 -16.412 -9.947 1.00 59.31 202 SER A N 1
ATOM 1566 C CA . SER A 1 202 ? -19.752 -17.314 -8.919 1.00 59.31 202 SER A CA 1
ATOM 1567 C C . SER A 1 202 ? -18.549 -16.723 -8.170 1.00 59.31 202 SER A C 1
ATOM 1569 O O . SER A 1 202 ? -18.397 -16.946 -6.969 1.00 59.31 202 SER A O 1
ATOM 1571 N N . MET A 1 203 ? -17.724 -15.898 -8.823 1.00 58.66 203 MET A N 1
ATOM 1572 C CA . MET A 1 203 ? -16.636 -15.176 -8.139 1.00 58.66 203 MET A CA 1
ATOM 1573 C C . MET A 1 203 ? -17.160 -14.044 -7.243 1.00 58.66 203 MET A C 1
ATOM 1575 O O . MET A 1 203 ? -16.752 -13.931 -6.088 1.00 58.66 203 MET A O 1
ATOM 1579 N N . LEU A 1 204 ? -18.122 -13.250 -7.729 1.00 55.88 204 LEU A N 1
ATOM 1580 C CA . LEU A 1 204 ? -18.818 -12.246 -6.909 1.00 55.88 204 LEU A CA 1
ATOM 1581 C C . LEU A 1 204 ? -19.592 -12.888 -5.750 1.00 55.88 204 LEU A C 1
ATOM 1583 O O . LEU A 1 204 ? -19.712 -12.301 -4.674 1.00 55.88 204 LEU A O 1
ATOM 1587 N N . ALA A 1 205 ? -20.086 -14.109 -5.964 1.00 53.97 205 ALA A N 1
ATOM 1588 C CA . ALA A 1 205 ? -20.700 -14.936 -4.943 1.00 53.97 205 ALA A CA 1
ATOM 1589 C C . ALA A 1 205 ? -19.729 -15.358 -3.844 1.00 53.97 205 ALA A C 1
ATOM 1591 O O . ALA A 1 205 ? -20.068 -15.201 -2.670 1.00 53.97 205 ALA A O 1
ATOM 1592 N N . GLY A 1 206 ? -18.534 -15.825 -4.214 1.00 52.28 206 GLY A N 1
ATOM 1593 C CA . GLY A 1 206 ? -17.467 -16.159 -3.267 1.00 52.28 206 GLY A CA 1
ATOM 1594 C C . GLY A 1 206 ? -16.972 -14.955 -2.460 1.00 52.28 206 GLY A C 1
ATOM 1595 O O . GLY A 1 206 ? -16.604 -15.111 -1.302 1.00 52.28 206 GLY A O 1
ATOM 1596 N N . ALA A 1 207 ? -17.036 -13.751 -3.035 1.00 55.12 207 ALA A N 1
ATOM 1597 C CA . ALA A 1 207 ? -16.683 -12.494 -2.371 1.00 55.12 207 ALA A CA 1
ATOM 1598 C C . ALA A 1 207 ? -17.828 -11.871 -1.538 1.00 55.12 207 ALA A C 1
ATOM 1600 O O . ALA A 1 207 ? -17.675 -10.773 -1.013 1.00 55.12 207 ALA A O 1
ATOM 1601 N N . GLY A 1 208 ? -19.000 -12.515 -1.436 1.00 51.72 208 GLY A N 1
ATOM 1602 C CA . GLY A 1 208 ? -20.138 -11.999 -0.658 1.00 51.72 208 GLY A CA 1
ATOM 1603 C C . GLY A 1 208 ? -20.873 -10.800 -1.284 1.00 51.72 208 GLY A C 1
ATOM 1604 O O . GLY A 1 208 ? -21.803 -10.258 -0.687 1.00 51.72 208 GLY A O 1
ATOM 1605 N N . LEU A 1 209 ? -20.527 -10.417 -2.516 1.00 53.19 209 LEU A N 1
ATOM 1606 C CA . LEU A 1 209 ? -21.011 -9.207 -3.197 1.00 53.19 209 LEU A CA 1
ATOM 1607 C C . LEU A 1 209 ? -22.332 -9.405 -3.963 1.00 53.19 209 LEU A C 1
ATOM 1609 O O . LEU A 1 209 ? -22.764 -8.532 -4.716 1.00 53.19 209 LEU A O 1
ATOM 1613 N N . GLN A 1 210 ? -23.028 -10.526 -3.754 1.00 53.09 210 GLN A N 1
ATOM 1614 C CA . GLN A 1 210 ? -24.257 -10.880 -4.488 1.00 53.09 210 GLN A CA 1
ATOM 1615 C C . GLN A 1 210 ? -25.422 -9.901 -4.298 1.00 53.09 210 GLN A C 1
ATOM 1617 O O . GLN A 1 210 ? -26.363 -9.894 -5.089 1.00 53.09 210 GLN A O 1
ATOM 1622 N N . LYS A 1 211 ? -25.383 -9.086 -3.241 1.00 53.62 211 LYS A N 1
ATOM 1623 C CA . LYS A 1 211 ? -26.451 -8.139 -2.894 1.00 53.62 211 LYS A CA 1
ATOM 1624 C C . LYS A 1 211 ? -26.324 -6.794 -3.621 1.00 53.62 211 LYS A C 1
ATOM 1626 O O . LYS A 1 211 ? -27.233 -5.972 -3.535 1.00 53.62 211 LYS A O 1
ATOM 1631 N N . PHE A 1 212 ? -25.225 -6.558 -4.341 1.00 50.34 212 PHE A N 1
ATOM 1632 C CA . PHE A 1 212 ? -24.981 -5.300 -5.042 1.00 50.34 212 PHE A CA 1
ATOM 1633 C C . PHE A 1 212 ? -25.579 -5.330 -6.456 1.00 50.34 212 PHE A C 1
ATOM 1635 O O . PHE A 1 212 ? -24.924 -5.675 -7.438 1.00 50.34 212 PHE A O 1
ATOM 1642 N N . GLN A 1 213 ? -26.837 -4.909 -6.579 1.00 54.38 213 GLN A N 1
ATOM 1643 C CA . GLN A 1 213 ? -27.521 -4.785 -7.873 1.00 54.38 213 GLN A CA 1
ATOM 1644 C C . GLN A 1 213 ? -26.777 -3.931 -8.925 1.00 54.38 213 GLN A C 1
ATOM 1646 O O . GLN A 1 213 ? -26.738 -4.340 -10.090 1.00 54.38 213 GLN A O 1
ATOM 1651 N N . PRO A 1 214 ? -26.073 -2.842 -8.547 1.00 58.12 214 PRO A N 1
ATOM 1652 C CA . PRO A 1 214 ? -25.227 -2.092 -9.477 1.00 58.12 214 PRO A CA 1
ATOM 1653 C C . PRO A 1 214 ? -24.057 -2.911 -10.045 1.00 58.12 214 PRO A C 1
ATOM 1655 O O . PRO A 1 214 ? -23.616 -2.660 -11.167 1.00 58.12 214 PRO A O 1
ATOM 1658 N N . ALA A 1 215 ? -23.550 -3.904 -9.303 1.00 52.88 215 ALA A N 1
ATOM 1659 C CA . ALA A 1 215 ? -22.476 -4.771 -9.783 1.00 52.88 215 ALA A CA 1
ATOM 1660 C C . ALA A 1 215 ? -22.976 -5.685 -10.909 1.00 52.88 215 ALA A C 1
ATOM 1662 O O . ALA A 1 215 ? -22.295 -5.844 -11.918 1.00 52.88 215 ALA A O 1
ATOM 1663 N N . LYS A 1 216 ? -24.206 -6.205 -10.808 1.00 56.03 216 LYS A N 1
ATOM 1664 C CA . LYS A 1 216 ? -24.811 -7.063 -11.841 1.00 56.03 216 LYS A CA 1
ATOM 1665 C C . LYS A 1 216 ? -25.025 -6.322 -13.168 1.00 56.03 216 LYS A C 1
ATOM 1667 O O . LYS A 1 216 ? -24.739 -6.862 -14.237 1.00 56.03 216 LYS A O 1
ATOM 1672 N N . GLU A 1 217 ? -25.477 -5.071 -13.111 1.00 57.72 217 GLU A N 1
ATOM 1673 C CA . GLU A 1 217 ? -25.678 -4.225 -14.298 1.00 57.72 217 GLU A CA 1
ATOM 1674 C C . GLU A 1 217 ? -24.354 -3.819 -14.961 1.00 57.72 217 GLU A C 1
ATOM 1676 O O . GLU A 1 217 ? -24.232 -3.842 -16.192 1.00 57.72 217 GLU A O 1
ATOM 1681 N N . ARG A 1 218 ? -23.330 -3.513 -14.155 1.00 59.78 218 ARG A N 1
ATOM 1682 C CA . ARG A 1 218 ? -21.983 -3.207 -14.658 1.00 59.78 218 ARG A CA 1
ATOM 1683 C C . ARG A 1 218 ? -21.291 -4.432 -15.249 1.00 59.78 218 ARG A C 1
ATOM 1685 O O . ARG A 1 218 ? -20.668 -4.300 -16.296 1.00 59.78 218 ARG A O 1
ATOM 1692 N N . VAL A 1 219 ? -21.470 -5.619 -14.666 1.00 59.25 219 VAL A N 1
ATOM 1693 C CA . VAL A 1 219 ? -20.975 -6.888 -15.233 1.00 59.25 219 VAL A CA 1
ATOM 1694 C C . VAL A 1 219 ? -21.619 -7.171 -16.589 1.00 59.25 219 VAL A C 1
ATOM 1696 O O . VAL A 1 219 ? -20.917 -7.492 -17.544 1.00 59.25 219 VAL A O 1
ATOM 1699 N N . ASN A 1 220 ? -22.936 -6.991 -16.718 1.00 60.78 220 ASN A N 1
ATOM 1700 C CA . ASN A 1 220 ? -23.620 -7.149 -18.006 1.00 60.78 220 ASN A CA 1
ATOM 1701 C C . ASN A 1 220 ? -23.150 -6.126 -19.047 1.00 60.78 220 ASN A C 1
ATOM 1703 O O . ASN A 1 220 ? -23.066 -6.447 -20.230 1.00 60.78 220 ASN A O 1
ATOM 1707 N N . SER A 1 221 ? -22.828 -4.908 -18.613 1.00 63.09 221 SER A N 1
ATOM 1708 C CA . SER A 1 221 ? -22.276 -3.871 -19.489 1.00 63.09 221 SER A CA 1
ATOM 1709 C C . SER A 1 221 ? -20.852 -4.205 -19.932 1.00 63.09 221 SER A C 1
ATOM 1711 O O . SER A 1 221 ? -20.547 -4.074 -21.110 1.00 63.09 221 SER A O 1
ATOM 1713 N N . LEU A 1 222 ? -20.014 -4.717 -19.025 1.00 55.22 222 LEU A N 1
ATOM 1714 C CA . LEU A 1 222 ? -18.657 -5.186 -19.319 1.00 55.22 222 LEU A CA 1
ATOM 1715 C C . LEU A 1 222 ? -18.661 -6.363 -20.296 1.00 55.22 222 LEU A C 1
ATOM 1717 O O . LEU A 1 222 ? -17.925 -6.326 -21.275 1.00 55.22 222 LEU A O 1
ATOM 1721 N N . LYS A 1 223 ? -19.540 -7.359 -20.108 1.00 58.94 22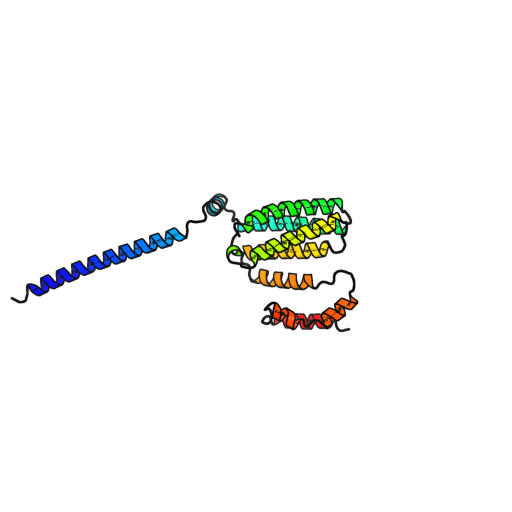3 LYS A N 1
ATOM 1722 C CA . LYS A 1 223 ? -19.655 -8.516 -21.017 1.00 58.94 223 LYS A CA 1
ATOM 1723 C C . LYS A 1 223 ? -19.890 -8.110 -22.477 1.00 58.94 223 LYS A C 1
ATOM 1725 O O . LYS A 1 223 ? -19.346 -8.755 -23.367 1.00 58.94 223 LYS A O 1
ATOM 1730 N N . LYS A 1 224 ? -20.624 -7.021 -22.736 1.00 63.28 224 LYS A N 1
ATOM 1731 C CA . LYS A 1 224 ? -20.859 -6.514 -24.103 1.00 63.28 224 LYS A CA 1
ATOM 1732 C C . LYS A 1 224 ? -19.578 -6.094 -24.829 1.00 63.28 224 LYS A C 1
ATOM 1734 O O . LYS A 1 224 ? -19.555 -6.136 -26.049 1.00 63.28 224 LYS A O 1
ATOM 1739 N N . PHE A 1 225 ? -18.525 -5.717 -24.104 1.00 53.56 225 PHE A N 1
ATOM 1740 C CA . PHE A 1 225 ? -17.241 -5.336 -24.699 1.00 53.56 225 PHE A CA 1
ATOM 1741 C C . PHE A 1 225 ? -16.332 -6.534 -25.009 1.00 53.56 225 PHE A C 1
ATOM 1743 O O . PHE A 1 225 ? -15.355 -6.374 -25.731 1.00 53.56 225 PHE A O 1
ATOM 1750 N N . PHE A 1 226 ? -16.650 -7.730 -24.500 1.00 49.44 226 PHE A N 1
ATOM 1751 C CA . PHE A 1 226 ? -15.855 -8.945 -24.727 1.00 49.44 226 PHE A CA 1
ATOM 1752 C C . PHE A 1 226 ? -16.488 -9.910 -25.749 1.00 49.44 226 PHE A C 1
ATOM 1754 O O . PHE A 1 226 ? -15.790 -10.775 -26.283 1.00 49.44 226 PHE A O 1
ATOM 1761 N N . VAL A 1 227 ? -17.780 -9.751 -26.069 1.00 49.19 227 VAL A N 1
ATOM 1762 C CA . VAL A 1 227 ? -18.513 -10.528 -27.088 1.00 49.19 227 VAL A CA 1
ATOM 1763 C C . VAL A 1 227 ? -18.503 -9.771 -28.427 1.00 49.19 227 VAL A C 1
ATOM 1765 O O . VAL A 1 227 ? -19.425 -9.013 -28.716 1.00 49.19 227 VAL A O 1
ATOM 1768 N N . VAL A 1 228 ? -17.446 -9.959 -29.225 1.00 43.34 228 VAL A N 1
ATOM 1769 C CA . VAL A 1 228 ? -17.377 -9.623 -30.664 1.00 43.34 228 VAL A CA 1
ATOM 1770 C C . VAL A 1 228 ? -16.982 -10.855 -31.463 1.00 43.34 228 VAL A C 1
ATOM 1772 O O . VAL A 1 228 ? -15.885 -11.396 -31.199 1.00 43.34 228 VAL A O 1
#

Foldseek 3Di:
DPPVVVVVVVVVVVVVVVVVVVVVVVVVVVVVVVVVVVPPPDPDQVVVCVVVVDFPLNVLLVLLVVLLVLLVQLLVCLVVVVLVSNLVSLVVSLVSLVVSLVVCVVPPAAQLVVPPCLNVLSVVLNVLSVVLNVCSVVSVSQCSNLSSVLSSLSSQLNSCNNVVVVVSVVVSVVVNVVSVLPPRPPDPPVSLVVLVVDPVQVVCVVVVNNPDPVVVVVSVVVVVVSPD